Protein AF-A0A2H9M7R8-F1 (afdb_monomer)

InterPro domains:
  IPR001387 Cro/C1-type, helix-turn-helix domain [PF01381] (12-59)
  IPR001387 Cro/C1-type, helix-turn-helix domain [PS50943] (12-59)
  IPR001387 Cro/C1-type, helix-turn-helix domain [SM00530] (11-67)
  IPR001387 Cro/C1-type, helix-turn-helix domain [cd00093] (9-59)
  IPR010982 Lambda repressor-like, DNA-binding domain superfamily [G3DSA:1.10.260.40] (2-68)
  IPR010982 Lambda repressor-like, DNA-binding domain superfamily [SSF47413] (6-62)
  IPR012327 D12 class N6 adenine-specific DNA methyltransferase [PF02086] (84-218)
  IPR029063 S-adenosyl-L-methionine-dependent methyltransferase superfamily [G3DSA:3.40.50.150] (69-157)
  IPR029063 S-adenosyl-L-methionine-dependent methyltransferase superfamily [SSF53335] (79-216)

Organism: Huberarchaeum crystalense (NCBI:txid2014257)

Solvent-accessible surface area (backbone atoms only — not comparable to full-atom values): 12434 Å² total; per-residue (Å²): 131,61,51,48,67,38,68,67,16,44,51,51,49,52,51,25,62,68,40,74,44,52,57,61,56,49,14,62,48,28,73,45,59,43,68,58,45,51,31,26,46,51,31,75,44,81,75,69,53,72,66,57,56,49,28,64,73,31,29,64,59,51,52,46,59,73,30,46,37,99,90,42,80,42,41,70,56,82,81,43,85,52,60,37,74,88,48,45,23,64,44,32,46,66,54,57,70,69,51,70,83,92,64,60,67,47,79,36,76,71,32,83,36,33,34,48,56,47,45,40,35,71,65,63,42,30,46,67,49,72,35,54,91,50,62,66,61,48,44,25,54,53,39,54,71,76,39,44,71,60,41,42,57,52,46,71,72,55,69,53,40,72,69,51,46,51,52,48,39,50,54,52,52,75,42,34,47,96,86,80,42,68,69,76,81,62,55,65,66,58,44,23,31,47,47,49,54,42,18,56,37,16,48,80,38,25,80,81,46,53,77,28,76,73,36,50,38,60,69,57,42,62,76,64,102

Mean predicted aligned error: 9.74 Å

Sequence (225 aa):
MSKQDYLLSKNLKKLQEQKGLSQDRLAKLADIANNTIIKIDQGENQNPTLDTLKKIAKAKDFFLNKLKSPTKKYKRYLGSPLRYGGGKTLAVGHILEFLPPDIKKVVSPFFGGGSVEVAIAKELGIEVIGYDIFEMLVNYWQIQISQPEKLYKGLLKIKPTAKNYEKIKNTLRQHWNKFDGFDGKLKDLECATYYFFNHNLSYGPGFLGWMSSIYKDEKKYLSMI

Nearest PDB structures (foldseek):
  1b0n-assembly1_A  TM=9.364E-01  e=8.507E-02  Bacillus subtilis
  7t5u-assembly1_A  TM=8.687E-01  e=5.038E-02  Escherichia coli
  3eus-assembly1_B  TM=6.881E-01  e=2.694E-01  Ruegeria pomeroyi
  2bno-assembly1_A-2  TM=7.806E-01  e=1.600E+00  Streptomyces wedmorensis
  8jbc-assembly1_A  TM=2.655E-01  e=8.123E+00  Thermus thermophilus HB8

pLDDT: mean 89.31, std 9.2, range [57.72, 98.69]

Radius of gyration: 21.45 Å; Cα contacts (8 Å, |Δi|>4): 310; chains: 1; bounding box: 40×48×61 Å

Foldseek 3Di:
DQLQPQPQLVVLVVVCVLLVHDLVRLCVLLVHDSVVSVCRNNNVCNDDDPSSVVSSQPSLVVVLVVQQDPVDRGDFAPQFLADFFVPCRVCLSVVSVPPDPPAQEAEAQDCTSVNNVSCCCPRVSHHYHYHHPAVLVVLLVVCCVPPVPLLVVLLVVQQLDQVSLVVLLVVQPVQADPPPHGVCPDDSSNSSSSQRSNQRQADSRDRSHHGDPQRNDRVSSNVSD

Secondary structure (DSSP, 8-state):
--GGGSHHHHHHHHHHHHTT--HHHHHHHHTS-HHHHHHHHTTS-SS--HHHHHHHHTHHHHHHHHTB-SSSSBPPP---SS--TT-GGGTHHHHHHTPPTT--EEEES--TT-HHHHHIIIII--EEEE--S-HHHHHHHHHHHH-HHHHHHHHHTS---HHHHHHHHHHHHHHEETTTEE-S-S-HHHHHHHHHHHHHHBSSS-TT-PBPGGGGSHHHHHTT-

Structure (mmCIF, N/CA/C/O backbone):
data_AF-A0A2H9M7R8-F1
#
_entry.id   AF-A0A2H9M7R8-F1
#
loop_
_atom_site.group_PDB
_atom_site.id
_atom_site.type_symbol
_atom_site.label_atom_id
_atom_site.label_alt_id
_atom_site.label_comp_id
_atom_site.label_asym_id
_atom_site.label_entity_id
_atom_site.label_seq_id
_atom_site.pdbx_PDB_ins_code
_atom_site.Cartn_x
_atom_site.Cartn_y
_atom_site.Cartn_z
_atom_site.occupancy
_atom_site.B_iso_or_equiv
_atom_site.auth_seq_id
_atom_site.auth_comp_id
_atom_site.auth_asym_id
_atom_site.auth_atom_id
_atom_site.pdbx_PDB_model_num
ATOM 1 N N . MET A 1 1 ? -20.519 -26.942 32.915 1.00 57.72 1 MET A N 1
ATOM 2 C CA . MET A 1 1 ? -20.159 -25.982 31.847 1.00 57.72 1 MET A CA 1
ATOM 3 C C . MET A 1 1 ? -18.651 -25.941 31.726 1.00 57.72 1 MET A C 1
ATOM 5 O O . MET A 1 1 ? -17.985 -25.847 32.753 1.00 57.72 1 MET A O 1
ATOM 9 N N . SER A 1 2 ? -18.116 -26.046 30.511 1.00 72.19 2 SER A N 1
ATOM 10 C CA . SER A 1 2 ? -16.699 -25.778 30.247 1.00 72.19 2 SER A CA 1
ATOM 11 C C . SER A 1 2 ? -16.406 -24.305 30.537 1.00 72.19 2 SER A C 1
ATOM 13 O O . SER A 1 2 ? -17.264 -23.449 30.321 1.00 72.19 2 SER A O 1
ATOM 15 N N . LYS A 1 3 ? -15.189 -23.972 30.990 1.00 68.31 3 LYS A N 1
ATOM 16 C CA . LYS A 1 3 ? -14.772 -22.565 31.155 1.00 68.31 3 LYS A CA 1
ATOM 17 C C . LYS A 1 3 ? -14.886 -21.776 29.841 1.00 68.31 3 LYS A C 1
ATOM 19 O O . LYS A 1 3 ? -15.081 -20.572 29.862 1.00 68.31 3 LYS A O 1
ATOM 24 N N . GLN A 1 4 ? -14.864 -22.440 28.689 1.00 62.41 4 GLN A N 1
ATOM 25 C CA . GLN A 1 4 ? -15.054 -21.777 27.396 1.00 62.41 4 GLN A CA 1
ATOM 26 C C . GLN A 1 4 ? -16.525 -21.447 27.072 1.00 62.41 4 GLN A C 1
ATOM 28 O O . GLN A 1 4 ? -16.774 -20.686 26.139 1.00 62.41 4 GLN A O 1
ATOM 33 N N . ASP A 1 5 ? -17.486 -21.959 27.851 1.00 70.75 5 ASP A N 1
ATOM 34 C CA . ASP A 1 5 ? -18.926 -21.756 27.634 1.00 70.75 5 ASP A CA 1
ATOM 35 C C . ASP A 1 5 ? -19.461 -20.465 28.272 1.00 70.75 5 ASP A C 1
ATOM 37 O O . ASP A 1 5 ? -20.638 -20.133 28.107 1.00 70.75 5 ASP A O 1
ATOM 41 N N . TYR A 1 6 ? -18.625 -19.722 29.008 1.00 82.00 6 TYR A N 1
ATOM 42 C CA . TYR A 1 6 ? -19.031 -18.441 29.582 1.00 82.00 6 TYR A CA 1
ATOM 43 C C . TYR A 1 6 ? -19.432 -17.450 28.487 1.00 82.00 6 TYR A C 1
ATOM 45 O O . TYR A 1 6 ? -18.768 -17.315 27.459 1.00 82.00 6 TYR A O 1
ATOM 53 N N . LEU A 1 7 ? -20.522 -16.716 28.738 1.00 77.94 7 LEU A N 1
ATOM 54 C CA . LEU A 1 7 ? -21.148 -15.828 27.757 1.00 77.94 7 LEU A CA 1
ATOM 55 C C . LEU A 1 7 ? -20.168 -14.791 27.189 1.00 77.94 7 LEU A C 1
ATOM 57 O O . LEU A 1 7 ? -20.161 -14.558 25.984 1.00 77.94 7 LEU A O 1
ATOM 61 N N . LEU A 1 8 ? -19.316 -14.203 28.036 1.00 79.69 8 LEU A N 1
ATOM 62 C CA . LEU A 1 8 ? -18.306 -13.235 27.608 1.00 79.69 8 LEU A CA 1
ATOM 63 C C . LEU A 1 8 ? -17.269 -13.867 26.669 1.00 79.69 8 LEU A C 1
ATOM 65 O O . LEU A 1 8 ? -17.036 -13.338 25.586 1.00 79.69 8 LEU A O 1
ATOM 69 N N . SER A 1 9 ? -16.694 -15.008 27.054 1.00 85.12 9 SER A N 1
ATOM 70 C CA . SER A 1 9 ? -15.708 -15.757 26.263 1.00 85.12 9 SER A CA 1
ATOM 71 C C . SER A 1 9 ? -16.283 -16.196 24.918 1.00 85.12 9 SER A C 1
ATOM 73 O O . SER A 1 9 ? -15.662 -16.008 23.874 1.00 85.12 9 SER A O 1
ATOM 75 N N . LYS A 1 10 ? -17.517 -16.714 24.931 1.00 86.56 10 LYS A N 1
ATOM 76 C CA . LYS A 1 10 ? -18.257 -17.115 23.731 1.00 86.56 10 LYS A CA 1
ATOM 77 C C . LYS A 1 10 ? -18.520 -15.929 22.807 1.00 86.56 10 LYS A C 1
ATOM 79 O O . LYS A 1 10 ? -18.334 -16.040 21.597 1.00 86.56 10 LYS A O 1
ATOM 84 N N . ASN A 1 11 ? -18.939 -14.794 23.364 1.00 78.25 11 ASN A N 1
ATOM 85 C CA . ASN A 1 11 ? -19.216 -13.591 22.587 1.00 78.25 11 ASN A CA 1
ATOM 86 C C . ASN A 1 11 ? -17.938 -12.990 22.000 1.00 78.25 11 ASN A C 1
ATOM 88 O O . ASN A 1 11 ? -17.963 -12.618 20.831 1.00 78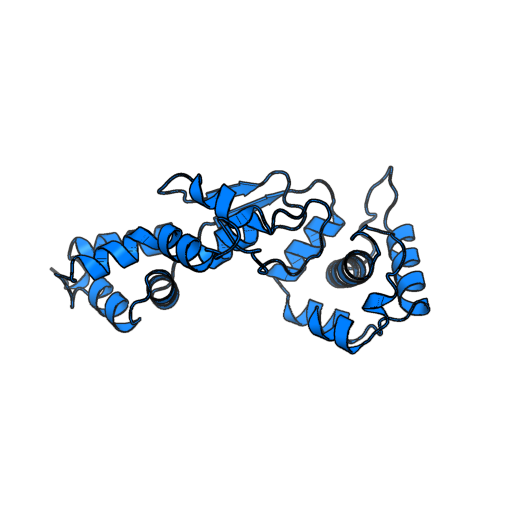.25 11 ASN A O 1
ATOM 92 N N . LEU A 1 12 ? -16.837 -12.932 22.760 1.00 84.06 12 LEU A N 1
ATOM 93 C CA . LEU A 1 12 ? -15.566 -12.381 22.287 1.00 84.06 12 LEU A CA 1
ATOM 94 C C . LEU A 1 12 ? -14.972 -13.223 21.151 1.00 84.06 12 LEU A C 1
ATOM 96 O O . LEU A 1 12 ? -14.692 -12.665 20.090 1.00 84.06 12 LEU A O 1
ATOM 100 N N . LYS A 1 13 ? -14.925 -14.555 21.311 1.00 84.25 13 LYS A N 1
ATOM 101 C CA . LYS A 1 13 ? -14.502 -15.490 20.253 1.00 84.25 13 LYS A CA 1
ATOM 102 C C . LYS A 1 13 ? -15.359 -15.375 19.000 1.00 84.25 13 LYS A C 1
ATOM 104 O O . LYS A 1 13 ? -14.829 -15.239 17.903 1.00 84.25 13 LYS A O 1
ATOM 109 N N . LYS A 1 14 ? -16.687 -15.334 19.158 1.00 79.94 14 LYS A N 1
ATOM 110 C CA . LYS A 1 14 ? -17.612 -15.124 18.035 1.00 79.94 14 LYS A CA 1
ATOM 111 C C . LYS A 1 14 ? -17.333 -13.798 17.319 1.00 79.94 14 LYS A C 1
ATOM 113 O O . LYS A 1 14 ? -17.416 -13.731 16.097 1.00 79.94 14 LYS A O 1
ATOM 118 N N . LEU A 1 15 ? -16.997 -12.743 18.062 1.00 73.06 15 LEU A N 1
ATOM 119 C CA . LEU A 1 15 ? -16.637 -11.433 17.514 1.00 73.06 15 LEU A CA 1
ATOM 120 C C . LEU A 1 15 ? -15.294 -11.478 16.769 1.00 73.06 15 LEU A C 1
ATOM 122 O O . LEU A 1 15 ? -15.184 -10.905 15.687 1.00 73.06 15 LEU A O 1
ATOM 126 N N . GLN A 1 16 ? -14.298 -12.178 17.317 1.00 77.75 16 GLN A N 1
ATOM 127 C CA . GLN A 1 16 ? -12.999 -12.420 16.685 1.00 77.75 16 GLN A CA 1
ATOM 128 C C . GLN A 1 16 ? -13.141 -13.210 15.382 1.00 77.75 16 GLN A C 1
ATOM 130 O O . GLN A 1 16 ? -12.584 -12.795 14.371 1.00 77.75 16 GLN A O 1
ATOM 135 N N . GLU A 1 17 ? -13.939 -14.279 15.372 1.00 77.75 17 GLU A N 1
ATOM 136 C CA . GLU A 1 17 ? -14.234 -15.084 14.179 1.00 77.75 17 GLU A CA 1
ATOM 137 C C . GLU A 1 17 ? -14.963 -14.261 13.112 1.00 77.75 17 GLU A C 1
ATOM 139 O O . GLU A 1 17 ? -14.543 -14.228 11.958 1.00 77.75 17 GLU A O 1
ATOM 144 N N . GLN A 1 18 ? -16.008 -13.519 13.499 1.00 65.62 18 GLN A N 1
ATOM 145 C CA . GLN A 1 18 ? -16.752 -12.650 12.581 1.00 65.62 18 GLN A CA 1
ATOM 146 C C . GLN A 1 18 ? -15.896 -11.539 11.966 1.00 65.62 18 GLN A C 1
ATOM 148 O O . GLN A 1 18 ? -16.209 -11.078 10.869 1.00 65.62 18 GLN A O 1
ATOM 153 N N . LYS A 1 19 ? -14.862 -11.083 12.681 1.00 64.06 19 LYS A N 1
ATOM 154 C CA . LYS A 1 19 ? -13.952 -10.016 12.244 1.00 64.06 19 LYS A CA 1
ATOM 155 C C . LYS A 1 19 ? -12.597 -10.534 11.741 1.00 64.06 19 LYS A C 1
ATOM 157 O O . LYS A 1 19 ? -11.728 -9.725 11.442 1.00 64.06 19 LYS A O 1
ATOM 162 N N . GLY A 1 20 ? -12.373 -11.849 11.674 1.00 71.69 20 GLY A N 1
ATOM 163 C CA . GLY A 1 20 ? -11.078 -12.426 11.283 1.00 71.69 20 GLY A CA 1
ATOM 164 C C . GLY A 1 20 ? -9.892 -11.946 12.140 1.00 71.69 20 GLY A C 1
ATOM 165 O O . GLY A 1 20 ? -8.783 -11.761 11.632 1.00 71.69 20 GLY A O 1
ATOM 166 N N . LEU A 1 21 ? -10.118 -11.677 13.429 1.00 74.88 21 LEU A N 1
ATOM 167 C CA . LEU A 1 21 ? -9.107 -11.161 14.353 1.00 74.88 21 LEU A CA 1
ATOM 168 C C . LEU A 1 21 ? -8.490 -12.295 15.175 1.00 74.88 21 LEU A C 1
ATOM 170 O O . LEU A 1 21 ? -9.180 -12.971 15.931 1.00 74.88 21 LEU A O 1
ATOM 174 N N . SER A 1 22 ? -7.165 -12.449 15.103 1.00 83.81 22 SER A N 1
ATOM 175 C CA . SER A 1 22 ? -6.437 -13.274 16.071 1.00 83.81 22 SER A CA 1
ATOM 176 C C . SER A 1 22 ? -6.399 -12.600 17.448 1.00 83.81 22 SER A C 1
ATOM 178 O O . SER A 1 22 ? -6.572 -11.384 17.568 1.00 83.81 22 SER A O 1
ATOM 180 N N . GLN A 1 23 ? -6.128 -13.380 18.495 1.00 86.00 23 GLN A N 1
ATOM 181 C CA . GLN A 1 23 ? -5.958 -12.879 19.866 1.00 86.00 23 GLN A CA 1
ATOM 182 C C . GLN A 1 23 ? -4.881 -11.788 19.950 1.00 86.00 23 GLN A C 1
ATOM 184 O O . GLN A 1 23 ? -5.141 -10.704 20.469 1.00 86.00 23 GLN A O 1
ATOM 189 N N . ASP A 1 24 ? -3.719 -12.032 19.333 1.00 82.62 24 ASP A N 1
ATOM 190 C CA . ASP A 1 24 ? -2.607 -11.073 19.275 1.00 82.62 24 ASP A CA 1
ATOM 191 C C . ASP A 1 24 ? -3.008 -9.770 18.572 1.00 82.62 24 ASP A C 1
ATOM 193 O O . ASP A 1 24 ? -2.691 -8.671 19.032 1.00 82.62 24 ASP A O 1
ATOM 197 N N . ARG A 1 25 ? -3.763 -9.880 17.474 1.00 74.38 25 ARG A N 1
ATOM 198 C CA . ARG A 1 25 ? -4.233 -8.714 16.728 1.00 74.38 25 ARG A CA 1
ATOM 199 C C . ARG A 1 25 ? -5.239 -7.906 17.540 1.00 74.38 25 ARG A C 1
ATOM 201 O O . ARG A 1 25 ? -5.100 -6.689 17.617 1.00 74.38 25 ARG A O 1
ATOM 208 N N . LEU A 1 26 ? -6.212 -8.562 18.173 1.00 79.50 26 LEU A N 1
ATOM 209 C CA . LEU A 1 26 ? -7.190 -7.896 19.032 1.00 79.50 26 LEU A CA 1
ATOM 210 C C . LEU A 1 26 ? -6.512 -7.190 20.212 1.00 79.50 26 LEU A C 1
ATOM 212 O O . LEU A 1 26 ? -6.838 -6.043 20.507 1.00 79.50 26 LEU A O 1
ATOM 216 N N . ALA A 1 27 ? -5.538 -7.844 20.839 1.00 84.19 27 ALA A N 1
ATOM 217 C CA . ALA A 1 27 ? -4.774 -7.289 21.947 1.00 84.19 27 ALA A CA 1
ATOM 218 C C . ALA A 1 27 ? -4.008 -6.019 21.544 1.00 84.19 27 ALA A C 1
ATOM 220 O O . ALA A 1 27 ? -4.096 -5.000 22.227 1.00 84.19 27 ALA A O 1
ATOM 221 N N . LYS A 1 28 ? -3.340 -6.042 20.382 1.00 73.75 28 LYS A N 1
ATOM 222 C CA . LYS A 1 28 ? -2.658 -4.866 19.816 1.00 73.75 28 LYS A CA 1
ATOM 223 C C . LYS A 1 28 ? -3.618 -3.725 19.489 1.00 73.75 28 LYS A C 1
ATOM 225 O O . LYS A 1 28 ? -3.285 -2.571 19.733 1.00 73.75 28 LYS A O 1
ATOM 230 N N . LEU A 1 29 ? -4.795 -4.031 18.940 1.00 68.00 29 LEU A N 1
ATOM 231 C CA . LEU A 1 29 ? -5.807 -3.024 18.601 1.00 68.00 29 LEU A CA 1
ATOM 232 C C . LEU A 1 29 ? -6.434 -2.373 19.835 1.00 68.00 29 LEU A C 1
ATOM 234 O O . LEU A 1 29 ? -6.760 -1.189 19.812 1.00 68.00 29 LEU A O 1
ATOM 238 N N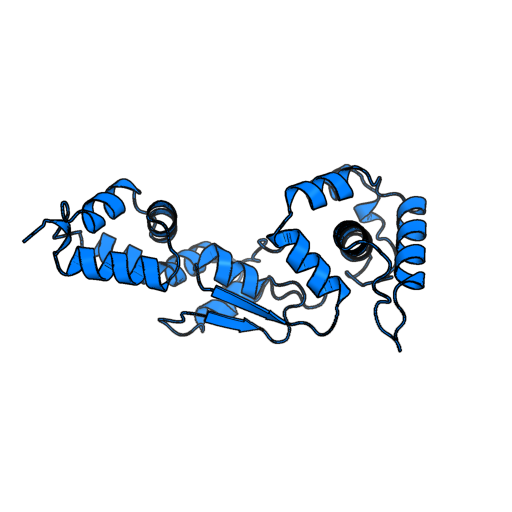 . ALA A 1 30 ? -6.606 -3.159 20.893 1.00 75.50 30 ALA A N 1
ATOM 239 C CA . ALA A 1 30 ? -7.173 -2.720 22.156 1.00 75.50 30 ALA A CA 1
ATOM 240 C C . ALA A 1 30 ? -6.123 -2.126 23.114 1.00 75.50 30 ALA A C 1
ATOM 242 O O . ALA A 1 30 ? -6.494 -1.650 24.180 1.00 75.50 30 ALA A O 1
ATOM 243 N N . ASP A 1 31 ? -4.835 -2.137 22.760 1.00 74.88 31 ASP A N 1
ATOM 244 C CA . ASP A 1 31 ? -3.738 -1.702 23.637 1.00 74.88 31 ASP A CA 1
ATOM 245 C C . ASP A 1 31 ? -3.768 -2.404 25.010 1.00 74.88 31 ASP A C 1
ATOM 247 O O . ASP A 1 31 ? -3.767 -1.794 26.083 1.00 74.88 31 ASP A O 1
ATOM 251 N N . ILE A 1 32 ? -3.870 -3.734 24.968 1.00 84.06 32 ILE A N 1
ATOM 252 C CA . ILE A 1 32 ? -3.851 -4.612 26.141 1.00 84.06 32 ILE A CA 1
ATOM 253 C C . ILE A 1 32 ? -2.907 -5.786 25.900 1.00 84.06 32 ILE A C 1
ATOM 255 O O . ILE A 1 32 ? -2.641 -6.178 24.766 1.00 84.06 32 ILE A O 1
ATOM 259 N N . ALA A 1 33 ? -2.397 -6.377 26.979 1.00 90.00 33 ALA A N 1
ATOM 260 C CA . ALA A 1 33 ? -1.540 -7.548 26.874 1.00 90.00 33 ALA A CA 1
ATOM 261 C C . ALA A 1 33 ? -2.285 -8.716 26.203 1.00 90.00 33 ALA A C 1
ATOM 263 O O . ALA A 1 33 ? -3.428 -9.011 26.552 1.00 90.00 33 ALA A O 1
ATOM 264 N N . ASN A 1 34 ? -1.615 -9.432 25.295 1.00 89.75 34 ASN A N 1
ATOM 265 C CA . ASN A 1 34 ? -2.192 -10.595 24.608 1.00 89.75 34 ASN A CA 1
ATOM 266 C C . ASN A 1 34 ? -2.720 -11.653 25.594 1.00 89.75 34 ASN A C 1
ATOM 268 O O . ASN A 1 34 ? -3.825 -12.167 25.440 1.00 89.75 34 ASN A O 1
ATOM 272 N N . ASN A 1 35 ? -1.992 -11.874 26.693 1.00 92.88 35 ASN A N 1
ATOM 273 C CA . ASN A 1 35 ? -2.420 -12.765 27.774 1.00 92.88 35 ASN A CA 1
ATOM 274 C C . ASN A 1 35 ? -3.779 -12.384 28.381 1.00 92.88 35 ASN A C 1
ATOM 276 O O . ASN A 1 35 ? -4.497 -13.260 28.855 1.00 92.88 35 ASN A O 1
ATOM 280 N N . THR A 1 36 ? -4.160 -11.105 28.363 1.00 89.38 36 THR A N 1
ATOM 281 C CA . THR A 1 36 ? -5.473 -10.661 28.841 1.00 89.38 36 THR A CA 1
ATOM 282 C C . THR A 1 36 ? -6.587 -11.172 27.932 1.00 89.38 36 THR A C 1
ATOM 284 O O . THR A 1 36 ? -7.578 -11.684 28.441 1.00 89.38 36 THR A O 1
ATOM 287 N N . ILE A 1 37 ? -6.411 -11.102 26.607 1.00 90.25 37 ILE A N 1
ATOM 288 C CA . ILE A 1 37 ? -7.375 -11.650 25.639 1.00 90.25 37 ILE A CA 1
ATOM 289 C C . ILE A 1 37 ? -7.452 -13.173 25.753 1.00 90.25 37 ILE A C 1
ATOM 291 O O . ILE A 1 37 ? -8.549 -13.713 25.860 1.00 90.25 37 ILE A O 1
ATOM 295 N N . ILE A 1 38 ? -6.304 -13.856 25.827 1.00 92.62 38 ILE A N 1
ATOM 296 C CA . ILE A 1 38 ? -6.238 -15.320 25.974 1.00 92.62 38 ILE A CA 1
ATOM 297 C C . ILE A 1 38 ? -7.038 -15.784 27.198 1.00 92.62 38 ILE A C 1
ATOM 299 O O . ILE A 1 38 ? -7.865 -16.690 27.092 1.00 92.62 38 ILE A O 1
ATOM 303 N N . LYS A 1 39 ? -6.845 -15.126 28.348 1.00 92.00 39 LYS A N 1
ATOM 304 C CA . LYS A 1 39 ? -7.565 -15.452 29.586 1.00 92.00 39 LYS A CA 1
ATOM 305 C C . LYS A 1 39 ? -9.069 -15.205 29.479 1.00 92.00 39 LYS A C 1
ATOM 307 O O . LYS A 1 39 ? -9.843 -15.962 30.061 1.00 92.00 39 LYS A O 1
ATOM 312 N N . ILE A 1 40 ? -9.501 -14.171 28.754 1.00 90.88 40 ILE A N 1
ATOM 313 C CA . ILE A 1 40 ? -10.931 -13.925 28.510 1.00 90.88 40 ILE A CA 1
ATOM 314 C C . ILE A 1 40 ? -11.502 -15.023 27.607 1.00 90.88 40 ILE A C 1
ATOM 316 O O . ILE A 1 40 ? -12.532 -15.601 27.937 1.00 90.88 40 ILE A O 1
ATOM 320 N N . ASP A 1 41 ? -10.808 -15.385 26.529 1.00 87.00 41 ASP A N 1
ATOM 321 C CA . ASP A 1 41 ? -11.233 -16.415 25.571 1.00 87.00 41 ASP A CA 1
ATOM 322 C C . ASP A 1 41 ? -11.309 -17.821 26.180 1.00 87.00 41 ASP A C 1
ATOM 324 O O . ASP A 1 41 ? -12.162 -18.634 25.811 1.00 87.00 41 ASP A O 1
ATOM 328 N N . GLN A 1 42 ? -10.413 -18.127 27.116 1.00 90.56 42 GLN A N 1
ATOM 329 C CA . GLN A 1 42 ? -10.411 -19.382 27.870 1.00 90.56 42 GLN A CA 1
ATOM 330 C C . GLN A 1 42 ? -11.423 -19.384 29.029 1.00 90.56 42 GLN A C 1
ATOM 332 O O . GLN A 1 42 ? -11.647 -20.431 29.636 1.00 90.56 42 GLN A O 1
ATOM 337 N N . GLY A 1 43 ? -12.035 -18.232 29.328 1.00 86.62 43 GLY A N 1
ATOM 338 C CA . GLY A 1 43 ? -12.963 -18.044 30.447 1.00 86.62 43 GLY A CA 1
ATOM 339 C C . GLY A 1 43 ? -12.304 -18.079 31.823 1.00 86.62 43 GLY A C 1
ATOM 340 O O . GLY A 1 43 ? -12.975 -18.291 32.834 1.00 86.62 43 GLY A O 1
ATOM 341 N N . GLU A 1 44 ? -10.990 -17.862 31.870 1.00 89.00 44 GLU A N 1
ATOM 342 C CA . GLU A 1 44 ? -10.235 -17.667 33.108 1.00 89.00 44 GLU A CA 1
ATOM 343 C C . GLU A 1 44 ? -10.457 -16.266 33.685 1.00 89.00 44 GLU A C 1
ATOM 345 O O . GLU A 1 44 ? -10.504 -16.100 34.900 1.00 89.00 44 GLU A O 1
ATOM 350 N N . ASN A 1 45 ? -10.641 -15.261 32.822 1.00 87.44 45 ASN A N 1
ATOM 351 C CA . ASN A 1 45 ? -10.999 -13.901 33.215 1.00 87.44 45 ASN A CA 1
ATOM 352 C C . ASN A 1 45 ? -12.452 -13.591 32.835 1.00 87.44 45 ASN A C 1
ATOM 354 O O . ASN A 1 45 ? -12.735 -13.070 31.757 1.00 87.44 45 ASN A O 1
ATOM 358 N N . GLN A 1 46 ? -13.372 -13.925 33.737 1.00 82.75 46 GLN A N 1
ATOM 359 C CA . GLN A 1 46 ? -14.813 -13.754 33.524 1.00 82.75 46 GLN A CA 1
ATOM 360 C C . GLN A 1 46 ? -15.294 -12.324 33.774 1.00 82.75 46 GLN A C 1
ATOM 362 O O . GLN A 1 46 ? -16.357 -11.948 33.287 1.00 82.75 46 GLN A O 1
ATOM 367 N N . ASN A 1 47 ? -14.518 -11.528 34.515 1.00 82.81 47 ASN A N 1
ATOM 368 C CA . ASN A 1 47 ? -14.889 -10.167 34.881 1.00 82.81 47 ASN A CA 1
ATOM 369 C C . ASN A 1 47 ? -13.734 -9.184 34.621 1.00 82.81 47 ASN A C 1
ATOM 371 O O . ASN A 1 47 ? -13.115 -8.681 35.564 1.00 82.81 47 ASN A O 1
ATOM 375 N N . PRO A 1 48 ? -13.392 -8.924 33.344 1.00 85.12 48 PRO A N 1
ATOM 376 C CA . PRO A 1 48 ? -12.384 -7.933 33.002 1.00 85.12 48 PRO A CA 1
ATOM 377 C C . PRO A 1 48 ? -12.814 -6.552 33.481 1.00 85.12 48 PRO A C 1
ATOM 379 O O . PRO A 1 48 ? -14.003 -6.250 33.581 1.00 85.12 48 PRO A O 1
ATOM 382 N N . THR A 1 49 ? -11.845 -5.670 33.712 1.00 85.56 49 THR A N 1
ATOM 383 C CA . THR A 1 49 ? -12.171 -4.291 34.074 1.00 85.56 49 THR A CA 1
ATOM 384 C C . THR A 1 49 ? -12.990 -3.623 32.970 1.00 85.56 49 THR A C 1
ATOM 386 O O . THR A 1 49 ? -12.804 -3.885 31.777 1.00 85.56 49 THR A O 1
ATOM 389 N N . LEU A 1 50 ? -13.862 -2.692 33.362 1.00 74.56 50 LEU A N 1
ATOM 390 C CA . LEU A 1 50 ? -14.644 -1.890 32.419 1.00 74.56 50 LEU A CA 1
ATOM 391 C C . LEU A 1 50 ? -13.747 -1.167 31.395 1.00 74.56 50 LEU A C 1
ATOM 393 O O . LEU A 1 50 ? -14.137 -0.998 30.242 1.00 74.56 50 LEU A O 1
ATOM 397 N N . ASP A 1 51 ? -12.539 -0.768 31.801 1.00 72.06 51 ASP A N 1
ATOM 398 C CA . ASP A 1 51 ? -11.523 -0.191 30.914 1.00 72.06 51 ASP A CA 1
ATOM 399 C C . ASP A 1 51 ? -11.066 -1.180 29.827 1.00 72.06 51 ASP A C 1
ATOM 401 O O . ASP A 1 51 ? -11.043 -0.835 28.647 1.00 72.06 51 ASP A O 1
ATOM 405 N N . THR A 1 52 ? -10.804 -2.438 30.196 1.00 77.38 52 THR A N 1
ATOM 406 C CA . THR A 1 52 ? -10.409 -3.503 29.256 1.00 77.38 52 THR A CA 1
ATOM 407 C C . THR A 1 52 ? -11.512 -3.779 28.233 1.00 77.38 52 THR A C 1
ATOM 409 O O . THR A 1 52 ? -11.245 -3.863 27.035 1.00 77.38 52 THR A O 1
ATOM 412 N N . LEU A 1 53 ? -12.771 -3.854 28.677 1.00 75.88 53 LEU A N 1
ATOM 413 C CA . LEU A 1 53 ? -13.915 -4.062 27.781 1.00 75.88 53 LEU A CA 1
ATOM 414 C C . LEU A 1 53 ? -14.112 -2.879 26.821 1.00 75.88 53 LEU A C 1
ATOM 416 O O . LEU A 1 53 ? -14.356 -3.078 25.631 1.00 75.88 53 LEU A O 1
ATOM 420 N N . LYS A 1 54 ? -13.945 -1.643 27.308 1.00 68.19 54 LYS A N 1
ATOM 421 C CA . LYS A 1 54 ? -14.000 -0.433 26.471 1.00 68.19 54 LYS A CA 1
ATOM 422 C C . LYS A 1 54 ? -12.892 -0.420 25.426 1.00 68.19 54 LYS A C 1
ATOM 424 O O . LYS A 1 54 ? -13.160 -0.077 24.283 1.00 68.19 54 LYS A O 1
ATOM 429 N N . LYS A 1 55 ? -11.673 -0.799 25.799 1.00 69.75 55 LYS A N 1
ATOM 430 C CA . LYS A 1 55 ? -10.519 -0.890 24.898 1.00 69.75 55 LYS A CA 1
ATOM 431 C C . LYS A 1 55 ? -10.749 -1.875 23.752 1.00 69.75 55 LYS A C 1
ATOM 433 O O . LYS A 1 55 ? -10.576 -1.514 22.591 1.00 69.75 55 LYS A O 1
ATOM 438 N N . ILE A 1 56 ? -11.255 -3.067 24.069 1.00 70.88 56 ILE A N 1
ATOM 439 C CA . ILE A 1 56 ? -11.657 -4.088 23.086 1.00 70.88 56 ILE A CA 1
ATOM 440 C C . ILE A 1 56 ? -12.749 -3.557 22.144 1.00 70.88 56 ILE A C 1
ATOM 442 O O . ILE A 1 56 ? -12.705 -3.793 20.938 1.00 70.88 56 ILE A O 1
ATOM 446 N N . ALA A 1 57 ? -13.700 -2.784 22.670 1.00 66.81 57 ALA A N 1
ATOM 447 C CA . ALA A 1 57 ? -14.786 -2.201 21.887 1.00 66.81 57 ALA A CA 1
ATOM 448 C C . ALA A 1 57 ? -14.375 -0.996 21.004 1.00 66.81 57 ALA A C 1
ATOM 450 O O . ALA A 1 57 ? -15.146 -0.607 20.129 1.00 66.81 57 ALA A O 1
ATOM 451 N N . LYS A 1 58 ? -13.187 -0.394 21.197 1.00 72.12 58 LYS A N 1
ATOM 452 C CA . LYS A 1 58 ? -12.830 0.950 20.682 1.00 72.12 58 LYS A CA 1
ATOM 453 C C . LYS A 1 58 ? -11.628 1.012 19.724 1.00 72.12 58 LYS A C 1
ATOM 455 O O . LYS A 1 58 ? -10.989 2.058 19.616 1.00 72.12 58 LYS A O 1
ATOM 460 N N . ALA A 1 59 ? -11.326 -0.050 18.974 1.00 69.00 59 ALA A N 1
ATOM 461 C CA . ALA A 1 59 ? -10.195 -0.065 18.025 1.00 69.00 59 ALA A CA 1
ATOM 462 C C . ALA A 1 59 ? -10.178 1.142 17.054 1.00 69.00 59 ALA A C 1
ATOM 464 O O . ALA A 1 59 ? -9.133 1.754 16.822 1.00 69.00 59 ALA A O 1
ATOM 465 N N . LYS A 1 60 ? -11.354 1.547 16.548 1.00 79.06 60 LYS A N 1
ATOM 466 C CA . LYS A 1 60 ? -11.523 2.758 15.726 1.00 79.06 60 LYS A CA 1
ATOM 467 C C . LYS A 1 60 ? -11.096 4.028 16.471 1.00 79.06 60 LYS A C 1
ATOM 469 O O . LYS A 1 60 ? -10.304 4.801 15.935 1.00 79.06 60 LYS A O 1
ATOM 474 N N . ASP A 1 61 ? -11.577 4.241 17.695 1.00 80.69 61 ASP A N 1
ATOM 475 C CA . ASP A 1 61 ? -11.248 5.437 18.483 1.00 80.69 61 ASP A CA 1
ATOM 476 C C . ASP A 1 61 ? -9.756 5.491 18.823 1.00 80.69 61 ASP A C 1
ATOM 478 O O . ASP A 1 61 ? -9.139 6.556 18.754 1.00 80.69 61 ASP A O 1
ATOM 482 N N . PHE A 1 62 ? -9.155 4.346 19.160 1.00 79.62 62 PHE A N 1
ATOM 483 C CA . PHE A 1 62 ? -7.721 4.247 19.423 1.00 79.62 62 PHE A CA 1
ATOM 484 C C . PHE A 1 62 ? -6.902 4.662 18.195 1.00 79.62 62 PHE A C 1
ATOM 486 O O . PHE A 1 62 ? -6.021 5.523 18.287 1.00 79.62 62 PHE A O 1
ATOM 493 N N . PHE A 1 63 ? -7.241 4.121 17.022 1.00 83.44 63 PHE A N 1
ATOM 494 C CA . PHE A 1 63 ? -6.569 4.481 15.778 1.00 83.44 63 PHE A CA 1
ATOM 495 C C . PHE A 1 63 ? -6.744 5.967 15.425 1.00 83.44 63 PHE A C 1
ATOM 497 O O . PHE A 1 63 ? -5.764 6.648 15.106 1.00 83.44 63 PHE A O 1
ATOM 504 N N . LEU A 1 64 ? -7.961 6.509 15.548 1.00 87.12 64 LEU A N 1
ATOM 505 C CA . LEU A 1 64 ? -8.229 7.932 15.315 1.00 87.12 64 LEU A CA 1
ATOM 506 C C . LEU A 1 64 ? -7.446 8.830 16.282 1.00 87.12 64 LEU A C 1
ATOM 508 O O . LEU A 1 64 ? -6.909 9.856 15.862 1.00 87.12 64 LEU A O 1
ATOM 512 N N . ASN A 1 65 ? -7.312 8.433 17.550 1.00 86.69 65 ASN A N 1
ATOM 513 C CA . ASN A 1 65 ? -6.480 9.142 18.521 1.00 86.69 65 ASN A CA 1
ATOM 514 C C . ASN A 1 65 ? -4.997 9.126 18.124 1.00 86.69 65 ASN A C 1
ATOM 516 O O . ASN A 1 65 ? -4.351 10.172 18.161 1.00 86.69 65 ASN A O 1
ATOM 520 N N . LYS A 1 66 ? -4.468 7.988 17.656 1.00 87.06 66 LYS A N 1
ATOM 521 C CA . LYS A 1 66 ? -3.090 7.883 17.138 1.00 87.06 66 LYS A CA 1
ATOM 522 C C . LYS A 1 66 ? -2.861 8.757 15.901 1.00 87.06 66 LYS A C 1
ATOM 524 O O . LYS A 1 66 ? -1.737 9.218 15.672 1.00 87.06 66 LYS A O 1
ATOM 529 N N . LEU A 1 67 ? -3.903 8.985 15.100 1.00 92.38 67 LEU A N 1
ATOM 530 C CA . LEU A 1 67 ? -3.871 9.864 13.934 1.00 92.38 67 LEU A CA 1
ATOM 531 C C . LEU A 1 67 ? -4.018 11.352 14.263 1.00 92.38 67 LEU A C 1
ATOM 533 O O . LEU A 1 67 ? -3.843 12.150 13.349 1.00 92.38 67 LEU A O 1
ATOM 537 N N . LYS A 1 68 ? -4.295 11.769 15.502 1.00 92.19 68 LYS A N 1
ATOM 538 C CA . LYS A 1 68 ? -4.391 13.201 15.831 1.00 92.19 68 LYS A CA 1
ATOM 539 C C . LYS A 1 68 ? -3.100 13.953 15.490 1.00 92.19 68 LYS A C 1
ATOM 541 O O . LYS A 1 68 ? -1.994 13.406 15.544 1.00 92.19 68 LYS A O 1
ATOM 546 N N . SER A 1 69 ? -3.254 15.219 15.115 1.00 91.44 69 SER A N 1
ATOM 547 C CA . SER A 1 69 ? -2.152 16.147 14.861 1.00 91.44 69 SER A CA 1
ATOM 548 C C . SER A 1 69 ? -2.328 17.410 15.718 1.00 91.44 69 SER A C 1
ATOM 550 O O . SER A 1 69 ? -3.461 17.794 15.991 1.00 91.44 69 SER A O 1
ATOM 552 N N . PRO A 1 70 ? -1.241 18.072 16.157 1.00 85.94 70 PRO A N 1
ATOM 553 C CA . PRO A 1 70 ? -1.351 19.349 16.866 1.00 85.94 70 PRO A CA 1
ATOM 554 C C . PRO A 1 70 ? -1.834 20.502 15.975 1.00 85.94 70 PRO A C 1
ATOM 556 O O . PRO A 1 70 ? -2.451 21.440 16.461 1.00 85.94 70 PRO A O 1
ATOM 559 N N . THR A 1 71 ? -1.541 20.448 14.671 1.00 90.12 71 THR A N 1
ATOM 560 C CA . THR A 1 71 ? -1.798 21.549 13.723 1.00 90.12 71 THR A CA 1
ATOM 561 C C . THR A 1 71 ? -2.991 21.300 12.801 1.00 90.12 71 THR A C 1
ATOM 563 O O . THR A 1 71 ? -3.501 22.227 12.180 1.00 90.12 71 THR A O 1
ATOM 566 N N . LYS A 1 72 ? -3.440 20.048 12.682 1.00 90.44 72 LYS A N 1
ATOM 567 C CA . LYS A 1 72 ? -4.605 19.617 11.891 1.00 90.44 72 LYS A CA 1
ATOM 568 C C . LYS A 1 72 ? -5.423 18.626 12.714 1.00 90.44 72 LYS A C 1
ATOM 570 O O . LYS A 1 72 ? -4.888 18.032 13.637 1.00 90.44 72 LYS A O 1
ATOM 575 N N . LYS A 1 73 ? -6.680 18.344 12.348 1.00 93.69 73 LYS A N 1
ATOM 576 C CA . LYS A 1 73 ? -7.473 17.319 13.062 1.00 93.69 73 LYS A CA 1
ATOM 577 C C . LYS A 1 73 ? -6.792 15.940 13.033 1.00 93.69 73 LYS A C 1
ATOM 579 O O . LYS A 1 73 ? -6.652 15.304 14.074 1.00 93.69 73 LYS A O 1
ATOM 584 N N . TYR A 1 74 ? -6.303 15.522 11.861 1.00 95.62 74 TYR A N 1
ATOM 585 C CA . TYR A 1 74 ? -5.558 14.274 11.682 1.00 95.62 74 TYR A CA 1
ATOM 586 C C . TYR A 1 74 ? -4.267 14.483 10.872 1.00 95.62 74 TYR A C 1
ATOM 588 O O . TYR A 1 74 ? -4.210 15.309 9.957 1.00 95.62 74 TYR A O 1
ATOM 596 N N . LYS A 1 75 ? -3.215 13.723 11.197 1.00 95.19 75 LYS A N 1
ATOM 597 C CA . LYS A 1 75 ? -1.975 13.619 10.415 1.00 95.19 75 LYS A CA 1
ATOM 598 C C . LYS A 1 75 ? -2.155 12.671 9.230 1.00 95.19 75 LYS A C 1
ATOM 600 O O . LYS A 1 75 ? -3.054 11.833 9.209 1.00 95.19 75 LYS A O 1
ATOM 605 N N . ARG A 1 76 ? -1.257 12.784 8.247 1.00 94.69 76 ARG A N 1
ATOM 606 C CA . ARG A 1 76 ? -1.224 11.896 7.078 1.00 94.69 76 ARG A CA 1
ATOM 607 C C . ARG A 1 76 ? -1.011 10.446 7.517 1.00 94.69 76 ARG A C 1
ATOM 609 O O . ARG A 1 76 ? -0.063 10.159 8.244 1.00 94.69 76 ARG A O 1
ATOM 616 N N . TYR A 1 77 ? -1.840 9.538 7.015 1.00 94.88 77 TYR A N 1
ATOM 617 C CA . TYR A 1 77 ? -1.606 8.103 7.136 1.00 94.88 77 TYR A CA 1
ATOM 618 C C . TYR A 1 77 ? -0.669 7.625 6.018 1.00 94.88 77 TYR A C 1
ATOM 620 O O . TYR A 1 77 ? -0.923 7.884 4.842 1.00 94.88 77 TYR A O 1
ATOM 628 N N . LEU A 1 78 ? 0.415 6.941 6.385 1.00 92.31 78 LEU A N 1
ATOM 629 C CA . LEU A 1 78 ? 1.478 6.489 5.473 1.00 92.31 78 LEU A CA 1
ATOM 630 C C . LEU A 1 78 ? 1.477 4.962 5.287 1.00 92.31 78 LEU A C 1
ATOM 632 O O . LEU A 1 78 ? 2.530 4.349 5.170 1.00 92.31 78 LEU A O 1
ATOM 636 N N . GLY A 1 79 ? 0.298 4.333 5.321 1.00 90.62 79 GLY A N 1
ATOM 637 C CA . GLY A 1 79 ? 0.189 2.873 5.231 1.00 90.62 79 GLY A CA 1
ATOM 638 C C . GLY A 1 79 ? 0.171 2.298 3.814 1.00 90.62 79 GLY A C 1
ATOM 639 O O . GLY A 1 79 ? 0.434 1.110 3.668 1.00 90.62 79 GLY A O 1
ATOM 640 N N . SER A 1 80 ? -0.137 3.100 2.788 1.00 93.25 80 SER A N 1
ATOM 641 C CA . SER A 1 80 ? -0.131 2.623 1.398 1.00 93.25 80 SER A CA 1
ATOM 642 C C . SER A 1 80 ? 1.273 2.729 0.782 1.00 93.25 80 SER A C 1
ATOM 644 O O . SER A 1 80 ? 1.866 3.809 0.861 1.00 93.25 80 SER A O 1
ATOM 646 N N . PRO A 1 81 ? 1.790 1.658 0.146 1.00 92.50 81 PRO A N 1
ATOM 647 C CA . PRO A 1 81 ? 3.078 1.670 -0.557 1.00 92.50 81 PRO A CA 1
ATOM 648 C C . PRO A 1 81 ? 3.038 2.420 -1.902 1.00 92.50 81 PRO A C 1
ATOM 650 O O . PRO A 1 81 ? 4.080 2.769 -2.460 1.00 92.50 81 PRO A O 1
ATOM 653 N N . LEU A 1 82 ? 1.848 2.681 -2.448 1.00 93.44 82 LEU A N 1
ATOM 654 C CA . LEU A 1 82 ? 1.694 3.286 -3.766 1.00 93.44 82 LEU A CA 1
ATOM 655 C C . LEU A 1 82 ? 1.553 4.810 -3.655 1.00 93.44 82 LEU A C 1
ATOM 657 O O . LEU A 1 82 ? 0.661 5.330 -2.977 1.00 93.44 82 LEU A O 1
ATOM 661 N N . ARG A 1 83 ? 2.399 5.556 -4.377 1.00 92.44 83 ARG A N 1
ATOM 662 C CA . ARG A 1 83 ? 2.146 6.986 -4.614 1.00 92.44 83 ARG A CA 1
ATOM 663 C C . ARG A 1 83 ? 1.011 7.074 -5.619 1.00 92.44 83 ARG A C 1
ATOM 665 O O . ARG A 1 83 ? 1.144 6.493 -6.681 1.00 92.44 83 ARG A O 1
ATOM 672 N N . TYR A 1 84 ? -0.063 7.807 -5.331 1.00 90.75 84 TYR A N 1
ATOM 673 C CA . TYR A 1 84 ? -1.215 7.879 -6.237 1.00 90.75 84 TYR A CA 1
ATOM 674 C C . TYR A 1 84 ? -1.828 9.279 -6.289 1.00 90.75 84 TYR A C 1
ATOM 676 O O . TYR A 1 84 ? -1.966 9.944 -5.254 1.00 90.75 84 TYR A O 1
ATOM 684 N N . GLY A 1 85 ? -2.194 9.727 -7.493 1.00 83.56 85 GLY A N 1
ATOM 685 C CA . GLY A 1 85 ? -2.923 10.977 -7.704 1.00 83.56 85 GLY A CA 1
ATOM 686 C C . GLY A 1 85 ? -4.264 10.952 -6.969 1.00 83.56 85 GLY A C 1
ATOM 687 O O . GLY A 1 85 ? -4.986 9.964 -7.012 1.00 83.56 85 GLY A O 1
ATOM 688 N N . GLY A 1 86 ? -4.578 12.005 -6.212 1.00 78.62 86 GLY A N 1
ATOM 689 C CA . GLY A 1 86 ? -5.782 12.015 -5.369 1.00 78.62 86 GLY A CA 1
ATOM 690 C C . GLY A 1 86 ? -5.740 11.040 -4.181 1.00 78.62 86 GLY A C 1
ATOM 691 O O . GLY A 1 86 ? -6.765 10.834 -3.530 1.00 78.62 86 GLY A O 1
ATOM 692 N N . GLY A 1 87 ? -4.573 10.459 -3.865 1.00 72.69 87 GLY A N 1
ATOM 693 C CA . GLY A 1 87 ? -4.386 9.549 -2.737 1.00 72.69 87 GLY A CA 1
ATOM 694 C C . GLY A 1 87 ? -4.863 10.168 -1.422 1.00 72.69 87 GLY A C 1
ATOM 695 O O . GLY A 1 87 ? -4.259 11.106 -0.893 1.00 72.69 87 GLY A O 1
ATOM 696 N N . LYS A 1 88 ? -5.939 9.609 -0.863 1.00 89.56 88 LYS A N 1
ATOM 697 C CA . LYS A 1 88 ? -6.694 10.119 0.296 1.00 89.56 88 LYS A CA 1
ATOM 698 C C . LYS A 1 88 ? -5.968 9.949 1.642 1.00 89.56 88 LYS A C 1
ATOM 700 O O . LYS A 1 88 ? -6.594 9.956 2.694 1.00 89.56 88 LYS A O 1
ATOM 705 N N . THR A 1 89 ? -4.638 9.872 1.636 1.00 93.88 89 THR A N 1
ATOM 706 C CA . THR A 1 89 ? -3.779 9.684 2.823 1.00 93.88 89 THR A CA 1
ATOM 707 C C . THR A 1 89 ? -3.989 10.740 3.915 1.00 93.88 89 THR A C 1
ATOM 709 O O . THR A 1 89 ? -3.889 10.427 5.098 1.00 93.88 89 THR A O 1
ATOM 712 N N . LEU A 1 90 ? -4.298 11.988 3.542 1.00 93.62 90 LEU A N 1
ATOM 713 C CA . LEU A 1 90 ? -4.659 13.059 4.485 1.00 93.62 90 LEU A CA 1
ATOM 714 C C . LEU A 1 90 ? -6.112 12.969 4.976 1.00 93.62 90 LEU A C 1
ATOM 716 O O . LEU A 1 90 ? -6.430 13.512 6.027 1.00 93.62 90 LEU A O 1
ATOM 720 N N . ALA A 1 91 ? -6.984 12.291 4.232 1.00 94.50 91 ALA A N 1
ATOM 721 C CA . ALA A 1 91 ? -8.402 12.160 4.546 1.00 94.50 91 ALA A CA 1
ATOM 722 C C . ALA A 1 91 ? -8.732 10.882 5.334 1.00 94.50 91 ALA A C 1
ATOM 724 O O . ALA A 1 91 ? -9.856 10.762 5.802 1.00 94.50 91 ALA A O 1
ATOM 725 N N . VAL A 1 92 ? -7.782 9.955 5.528 1.00 96.38 92 VAL A N 1
ATOM 726 C CA . VAL A 1 92 ? -8.013 8.682 6.241 1.00 96.38 92 VAL A CA 1
ATOM 727 C C . VAL A 1 92 ? -8.688 8.904 7.595 1.00 96.38 92 VAL A C 1
ATOM 729 O O . VAL A 1 92 ? -9.757 8.354 7.825 1.00 96.38 92 VAL A O 1
ATOM 732 N N . GLY A 1 93 ? -8.128 9.751 8.466 1.00 95.31 93 GLY A N 1
ATOM 733 C CA . GLY A 1 93 ? -8.737 10.011 9.777 1.00 95.31 93 GLY A CA 1
ATOM 734 C C . GLY A 1 93 ? -10.142 10.614 9.674 1.00 95.31 93 GLY A C 1
ATOM 735 O O . GLY A 1 93 ? -11.049 10.176 10.373 1.00 95.31 93 GLY A O 1
ATOM 736 N N . HIS A 1 94 ? -10.342 11.552 8.743 1.00 95.75 94 HIS A N 1
ATOM 737 C CA . HIS A 1 94 ? -11.640 12.189 8.513 1.00 95.75 94 HIS A CA 1
ATOM 738 C C . HIS A 1 94 ? -12.701 11.202 8.021 1.00 95.75 94 HIS A C 1
ATOM 740 O O . HIS A 1 94 ? -13.831 11.247 8.479 1.00 95.75 94 HIS A O 1
ATOM 746 N N . ILE A 1 95 ? -12.348 10.300 7.105 1.00 94.88 95 ILE A N 1
ATOM 747 C CA . ILE A 1 95 ? -13.283 9.308 6.566 1.00 94.88 95 ILE A CA 1
ATOM 748 C C . ILE A 1 95 ? -13.610 8.260 7.631 1.00 94.88 95 ILE A C 1
ATOM 750 O O . ILE A 1 95 ? -14.776 7.937 7.843 1.00 94.88 95 ILE A O 1
ATOM 754 N N . LEU A 1 96 ? -12.592 7.747 8.330 1.00 92.38 96 LEU A N 1
ATOM 755 C CA . LEU A 1 96 ? -12.782 6.686 9.319 1.00 92.38 96 LEU A CA 1
ATOM 756 C C . LEU A 1 96 ? -13.597 7.154 10.527 1.00 92.38 96 LEU A C 1
ATOM 758 O O . LEU A 1 96 ? -14.302 6.340 11.114 1.00 92.38 96 LEU A O 1
ATOM 762 N N . GLU A 1 97 ? -13.569 8.445 10.868 1.00 89.94 97 GLU A N 1
ATOM 763 C CA . GLU A 1 97 ? -14.446 9.039 11.885 1.00 89.94 97 GLU A CA 1
ATOM 764 C C . GLU A 1 97 ? -15.933 8.785 11.591 1.00 89.94 97 GLU A C 1
ATOM 766 O O . GLU A 1 97 ? -16.681 8.434 12.504 1.00 89.94 97 GLU A O 1
ATOM 771 N N . PHE A 1 98 ? -16.336 8.838 10.321 1.00 89.19 98 PHE A N 1
ATOM 772 C CA . PHE A 1 98 ? -17.715 8.595 9.887 1.00 89.19 98 PHE A CA 1
ATOM 773 C C . PHE A 1 98 ? -18.003 7.144 9.506 1.00 89.19 98 PHE A C 1
ATOM 775 O O . PHE A 1 98 ? -19.133 6.833 9.142 1.00 89.19 98 PHE A O 1
ATOM 782 N N . LEU A 1 99 ? -17.021 6.241 9.606 1.00 85.62 99 LEU A N 1
ATOM 783 C CA . LEU A 1 99 ? -17.241 4.824 9.333 1.00 85.62 99 LEU A CA 1
ATOM 784 C C . LEU A 1 99 ? -18.286 4.268 10.321 1.00 85.62 99 LEU A C 1
ATOM 786 O O . LEU A 1 99 ? -18.044 4.369 11.532 1.00 85.62 99 LEU A O 1
ATOM 790 N N . PRO A 1 100 ? -19.419 3.706 9.852 1.00 78.06 100 PRO A N 1
ATOM 791 C CA . PRO A 1 100 ? -20.421 3.110 10.731 1.00 78.06 100 PRO A CA 1
ATOM 792 C C . PRO A 1 100 ? -19.831 2.093 11.726 1.00 78.06 100 PRO A C 1
ATOM 794 O O . PRO A 1 100 ? -18.846 1.416 11.406 1.00 78.06 100 PRO A O 1
ATOM 797 N N . PRO A 1 101 ? -20.408 1.965 12.935 1.00 66.94 101 PRO A N 1
ATOM 798 C CA . PRO A 1 101 ? -20.060 0.867 13.828 1.00 66.94 101 PRO A CA 1
ATOM 799 C C . PRO A 1 101 ? -20.451 -0.484 13.201 1.00 66.94 101 PRO A C 1
ATOM 801 O O . PRO A 1 101 ? -21.321 -0.556 12.337 1.00 66.94 101 PRO A O 1
ATOM 804 N N . ASP A 1 102 ? -19.787 -1.557 13.637 1.00 69.44 102 ASP A N 1
ATOM 805 C CA . ASP A 1 102 ? -20.139 -2.952 13.316 1.00 69.44 102 ASP A CA 1
ATOM 806 C C . ASP A 1 102 ? -20.154 -3.348 11.828 1.00 69.44 102 ASP A C 1
ATOM 808 O O . ASP A 1 102 ? -20.821 -4.300 11.416 1.00 69.44 102 ASP A O 1
ATOM 812 N N . ILE A 1 103 ? -19.334 -2.684 11.014 1.00 78.25 103 ILE A N 1
ATOM 813 C CA . ILE A 1 103 ? -19.084 -3.096 9.630 1.00 78.25 103 ILE A CA 1
ATOM 814 C C . ILE A 1 103 ? -18.234 -4.365 9.601 1.00 78.25 103 ILE A C 1
ATOM 816 O O . ILE A 1 103 ? -17.165 -4.436 10.207 1.00 78.25 103 ILE A O 1
ATOM 820 N N . LYS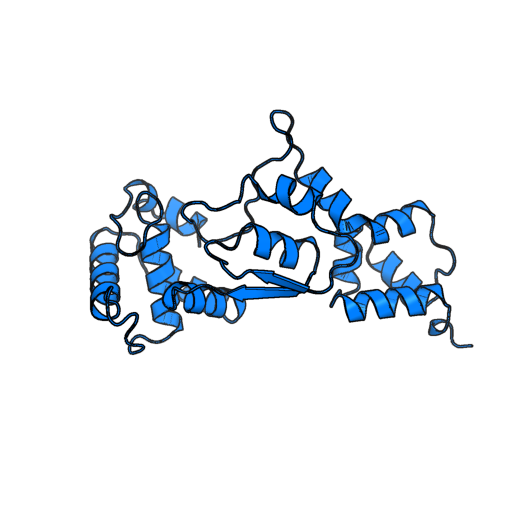 A 1 104 ? -18.695 -5.353 8.831 1.00 78.75 104 LYS A N 1
ATOM 821 C CA . LYS A 1 104 ? -17.954 -6.597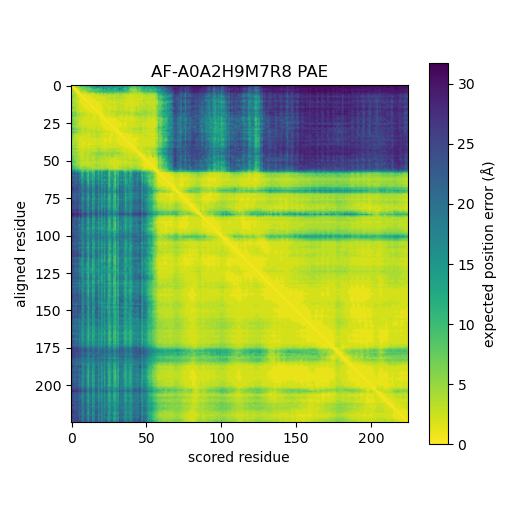 8.569 1.00 78.75 104 LYS A CA 1
ATOM 822 C C . LYS A 1 104 ? -17.086 -6.514 7.317 1.00 78.75 104 LYS A C 1
ATOM 824 O O . LYS A 1 104 ? -16.033 -7.139 7.260 1.00 78.75 104 LYS A O 1
ATOM 829 N N . LYS A 1 105 ? -17.536 -5.741 6.325 1.00 88.56 105 LYS A N 1
ATOM 830 C CA . LYS A 1 105 ? -16.925 -5.655 5.000 1.00 88.56 105 LYS A CA 1
ATOM 831 C C . LYS A 1 105 ? -17.103 -4.269 4.395 1.00 88.56 105 LYS A C 1
ATOM 833 O O . LYS A 1 105 ? -18.181 -3.689 4.498 1.00 88.56 105 LYS A O 1
ATOM 838 N N . VAL A 1 106 ? -16.073 -3.779 3.718 1.00 94.81 106 VAL A N 1
ATOM 839 C CA . VAL A 1 106 ? -16.111 -2.573 2.887 1.00 94.81 106 VAL A CA 1
ATOM 840 C C . VAL A 1 106 ? -15.897 -2.966 1.433 1.00 94.81 106 VAL A C 1
ATOM 842 O O . VAL A 1 106 ? -14.999 -3.740 1.115 1.00 94.81 106 VAL A O 1
ATOM 845 N N . VAL A 1 107 ? -16.717 -2.414 0.544 1.00 97.50 107 VAL A N 1
ATOM 846 C CA . VAL A 1 107 ? -16.555 -2.553 -0.904 1.00 97.50 107 VAL A CA 1
ATOM 847 C C . VAL A 1 107 ? -16.144 -1.196 -1.457 1.00 97.50 107 VAL A C 1
ATOM 849 O O . VAL A 1 107 ? -16.893 -0.230 -1.325 1.00 97.50 107 VAL A O 1
ATOM 852 N N . SER A 1 108 ? -14.948 -1.114 -2.038 1.00 96.62 108 SER A N 1
ATOM 853 C CA . SER A 1 108 ? -14.421 0.111 -2.642 1.00 96.62 108 SER A CA 1
ATOM 854 C C . SER A 1 108 ? -14.440 -0.017 -4.167 1.00 96.62 108 SER A C 1
ATOM 856 O O . SER A 1 108 ? -13.612 -0.746 -4.711 1.00 96.62 108 SER A O 1
ATOM 858 N N . PRO A 1 109 ? -15.371 0.651 -4.875 1.00 96.81 109 PRO A N 1
ATOM 859 C CA . PRO A 1 109 ? -15.464 0.578 -6.335 1.00 96.81 109 PRO A CA 1
ATOM 860 C C . PRO A 1 109 ? -14.339 1.332 -7.068 1.00 96.81 109 PRO A C 1
ATOM 862 O O . PRO A 1 109 ? -14.178 1.158 -8.27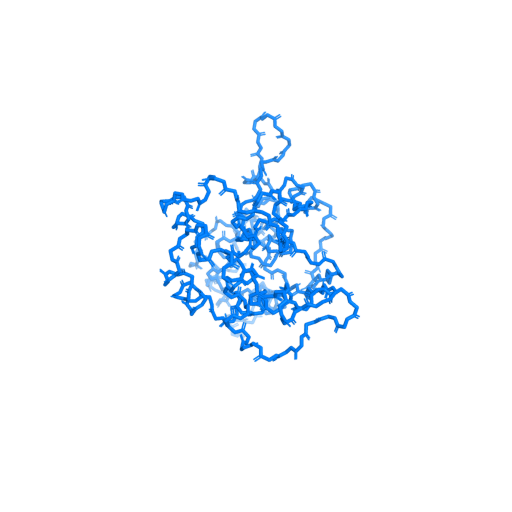2 1.00 96.81 109 PRO A O 1
ATOM 865 N N . PHE A 1 110 ? -13.589 2.180 -6.355 1.00 94.38 110 PHE A N 1
ATOM 866 C CA . PHE A 1 110 ? -12.519 3.021 -6.897 1.00 94.38 110 PHE A CA 1
ATOM 867 C C . PHE A 1 110 ? -11.299 2.967 -5.973 1.00 94.38 110 PHE A C 1
ATOM 869 O O . PHE A 1 110 ? -11.006 3.921 -5.246 1.00 94.38 110 PHE A O 1
ATOM 876 N N . PHE A 1 111 ? -10.618 1.823 -5.964 1.00 95.12 111 PHE A N 1
ATOM 877 C CA . PHE A 1 111 ? -9.548 1.532 -5.016 1.00 95.12 111 PHE A CA 1
ATOM 878 C C . PHE A 1 111 ? -8.363 2.493 -5.166 1.00 95.12 111 PHE A C 1
ATOM 880 O O . PHE A 1 111 ? -7.838 2.998 -4.168 1.00 95.12 111 PHE A O 1
ATOM 887 N N . GLY A 1 112 ? -7.939 2.782 -6.403 1.00 94.69 112 GLY A N 1
ATOM 888 C CA . GLY A 1 112 ? -6.829 3.686 -6.680 1.00 94.69 112 GLY A CA 1
ATOM 889 C C . GLY A 1 112 ? -5.572 3.349 -5.864 1.00 94.69 112 GLY A C 1
ATOM 890 O O . GLY A 1 112 ? -5.071 2.224 -5.849 1.00 94.69 112 GLY A O 1
ATOM 891 N N . GLY A 1 113 ? -5.076 4.343 -5.123 1.00 94.69 113 GLY A N 1
ATOM 892 C CA . GLY A 1 113 ? -3.929 4.201 -4.221 1.00 94.69 113 GLY A CA 1
ATOM 893 C C . GLY A 1 113 ? -4.211 3.512 -2.882 1.00 94.69 113 GLY A C 1
ATOM 894 O O . GLY A 1 113 ? -3.295 3.418 -2.066 1.00 94.69 113 GLY A O 1
ATOM 895 N N . GLY A 1 114 ? -5.448 3.095 -2.600 1.00 95.94 114 GLY A N 1
ATOM 896 C CA . GLY A 1 114 ? -5.798 2.221 -1.475 1.00 95.94 114 GLY A CA 1
ATOM 897 C C . GLY A 1 114 ? -5.561 2.783 -0.070 1.00 95.94 114 GLY A C 1
ATOM 898 O O . GLY A 1 114 ? -5.524 2.027 0.892 1.00 95.94 114 GLY A O 1
ATOM 899 N N . SER A 1 115 ? -5.331 4.090 0.111 1.00 95.88 115 SER A N 1
ATOM 900 C CA . SER A 1 115 ? -4.901 4.617 1.419 1.00 95.88 115 SER A CA 1
ATOM 901 C C . SER A 1 115 ? -5.942 4.465 2.533 1.00 95.88 115 SER A C 1
ATOM 903 O O . SER A 1 115 ? -5.563 4.334 3.695 1.00 95.88 115 SER A O 1
ATOM 905 N N . VAL A 1 116 ? -7.234 4.522 2.195 1.00 96.31 116 VAL A N 1
ATOM 906 C CA . VAL A 1 116 ? -8.335 4.384 3.164 1.00 96.31 116 VAL A CA 1
ATOM 907 C C . VAL A 1 116 ? -8.605 2.904 3.404 1.00 96.31 116 VAL A C 1
ATOM 909 O O . VAL A 1 116 ? -8.693 2.462 4.542 1.00 96.31 116 VAL A O 1
ATOM 912 N N . GLU A 1 117 ? -8.653 2.136 2.326 1.00 96.81 117 GLU A N 1
ATOM 913 C CA . GLU A 1 117 ? -8.886 0.701 2.281 1.00 96.81 117 GLU A CA 1
ATOM 914 C C . GLU A 1 117 ? -7.819 -0.062 3.061 1.00 96.81 117 GLU A C 1
ATOM 916 O O . GLU A 1 117 ? -8.145 -0.872 3.924 1.00 96.81 117 GLU A O 1
ATOM 921 N N . VAL A 1 118 ? -6.542 0.262 2.841 1.00 95.31 118 VAL A N 1
ATOM 922 C CA . VAL A 1 118 ? -5.427 -0.303 3.607 1.00 95.31 118 VAL A CA 1
ATOM 923 C C . VAL A 1 118 ? -5.554 0.057 5.085 1.00 95.31 118 VAL A C 1
ATOM 925 O O . VAL A 1 118 ? -5.330 -0.810 5.923 1.00 95.31 118 VAL A O 1
ATOM 928 N N . ALA A 1 119 ? -5.949 1.288 5.434 1.00 94.38 119 ALA A N 1
ATOM 929 C CA . ALA A 1 119 ? -6.155 1.663 6.834 1.00 94.38 119 ALA A CA 1
ATOM 930 C C . ALA A 1 119 ? -7.290 0.848 7.478 1.00 94.38 119 ALA A C 1
ATOM 932 O O . ALA A 1 119 ? -7.125 0.320 8.573 1.00 94.38 119 ALA A O 1
ATOM 933 N N . ILE A 1 120 ? -8.418 0.687 6.785 1.00 92.38 120 ILE A N 1
ATOM 934 C CA . ILE A 1 120 ? -9.560 -0.116 7.245 1.00 92.38 120 ILE A CA 1
ATOM 935 C C . ILE A 1 120 ? -9.142 -1.579 7.440 1.00 92.38 120 ILE A C 1
ATOM 937 O O . ILE A 1 120 ? -9.329 -2.142 8.521 1.00 92.38 120 ILE A O 1
ATOM 941 N N . ALA A 1 121 ? -8.510 -2.178 6.430 1.00 90.25 121 ALA A N 1
ATOM 942 C CA . ALA A 1 121 ? -8.098 -3.575 6.471 1.00 90.25 121 ALA A CA 1
ATOM 943 C C . ALA A 1 121 ? -7.033 -3.833 7.536 1.00 90.25 121 ALA A C 1
ATOM 945 O O . ALA A 1 121 ? -7.148 -4.780 8.313 1.00 90.25 121 ALA A O 1
ATOM 946 N N . LYS A 1 122 ? -5.995 -2.993 7.599 1.00 85.06 122 LYS A N 1
ATOM 947 C CA . LYS A 1 122 ? -4.836 -3.184 8.477 1.00 85.06 122 LYS A CA 1
ATOM 948 C C . LYS A 1 122 ? -5.130 -2.782 9.918 1.00 85.06 122 LYS A C 1
ATOM 950 O O . LYS A 1 122 ? -4.863 -3.572 10.824 1.00 85.06 122 LYS A O 1
ATOM 955 N N . GLU A 1 123 ? -5.688 -1.591 10.115 1.00 84.56 123 GLU A N 1
ATOM 956 C CA . GLU A 1 123 ? -5.817 -0.940 11.425 1.00 84.56 123 GLU A CA 1
ATOM 957 C C . GLU A 1 123 ? -7.152 -1.244 12.105 1.00 84.56 123 GLU A C 1
ATOM 959 O O . GLU A 1 123 ? -7.223 -1.184 13.324 1.00 84.56 123 GLU A O 1
ATOM 964 N N . LEU A 1 124 ? -8.212 -1.576 11.357 1.00 81.19 124 LEU A N 1
ATOM 965 C CA . LEU A 1 124 ? -9.513 -1.937 11.943 1.00 81.19 124 LEU A CA 1
ATOM 966 C C . LEU A 1 124 ? -9.833 -3.430 11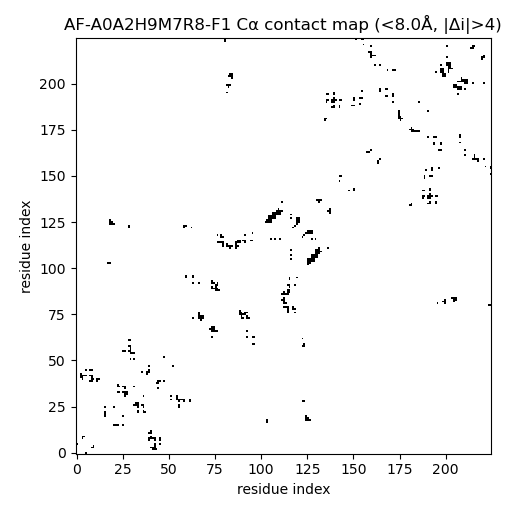.814 1.00 81.19 124 LEU A C 1
ATOM 968 O O . LEU A 1 124 ? -10.741 -3.917 12.483 1.00 81.19 124 LEU A O 1
ATOM 972 N N . GLY A 1 125 ? -9.094 -4.162 10.973 1.00 78.19 125 GLY A N 1
ATOM 973 C CA . GLY A 1 125 ? -9.326 -5.588 10.738 1.00 78.19 125 GLY A CA 1
ATOM 974 C C . GLY A 1 125 ? -10.614 -5.894 9.984 1.00 78.19 125 GLY A C 1
ATOM 975 O O . GLY A 1 125 ? -11.107 -7.009 10.065 1.00 78.19 125 GLY A O 1
ATOM 976 N N . ILE A 1 126 ? -11.164 -4.917 9.267 1.00 82.06 126 ILE A N 1
ATOM 977 C CA . ILE A 1 126 ? -12.389 -5.085 8.484 1.00 82.06 126 ILE A CA 1
ATOM 978 C C . ILE A 1 126 ? -12.014 -5.607 7.095 1.00 82.06 126 ILE A C 1
ATOM 980 O O . ILE A 1 126 ? -11.072 -5.107 6.481 1.00 82.06 126 ILE A O 1
ATOM 984 N N . GLU A 1 127 ? -12.745 -6.598 6.586 1.00 86.56 127 GLU A N 1
ATOM 985 C CA . GLU A 1 127 ? -12.526 -7.116 5.233 1.00 86.56 127 GLU A CA 1
ATOM 986 C C . GLU A 1 127 ? -12.764 -6.009 4.197 1.00 86.56 127 GLU A C 1
ATOM 988 O O . GLU A 1 127 ? -13.752 -5.276 4.277 1.00 86.56 127 GLU A O 1
ATOM 993 N N . VAL A 1 128 ? -11.882 -5.890 3.205 1.00 95.94 128 VAL A N 1
ATOM 994 C CA . VAL A 1 128 ? -12.049 -4.934 2.106 1.00 95.94 128 VAL A CA 1
ATOM 995 C C . VAL A 1 128 ? -12.004 -5.666 0.775 1.00 95.94 128 VAL A C 1
ATOM 997 O O . VAL A 1 128 ? -11.056 -6.399 0.504 1.00 95.94 128 VAL A O 1
ATOM 1000 N N . ILE A 1 129 ? -13.002 -5.416 -0.069 1.00 97.56 129 ILE A N 1
ATOM 1001 C CA . ILE A 1 129 ? -12.994 -5.799 -1.480 1.00 97.56 129 ILE A CA 1
ATOM 1002 C C . ILE A 1 129 ? -12.792 -4.529 -2.300 1.00 97.56 129 ILE A C 1
ATOM 1004 O O . ILE A 1 129 ? -13.611 -3.611 -2.249 1.00 97.56 129 ILE A O 1
ATOM 1008 N N . GLY A 1 130 ? -11.678 -4.471 -3.022 1.00 97.19 130 GLY A N 1
ATOM 1009 C CA . GLY A 1 130 ? -11.320 -3.352 -3.883 1.00 97.19 130 GLY A CA 1
ATOM 1010 C C . GLY A 1 130 ? -11.571 -3.651 -5.352 1.00 97.19 130 GLY A C 1
ATOM 1011 O O . GLY A 1 130 ? -11.221 -4.730 -5.823 1.00 97.19 130 GLY A O 1
ATOM 1012 N N . TYR A 1 131 ? -12.111 -2.672 -6.067 1.00 97.94 131 TYR A N 1
ATOM 1013 C CA . TYR A 1 131 ? -12.235 -2.669 -7.517 1.00 97.94 131 TYR A CA 1
ATOM 1014 C C . TYR A 1 131 ? -11.571 -1.421 -8.081 1.00 97.94 131 TYR A C 1
ATOM 1016 O O . TYR A 1 131 ? -11.579 -0.355 -7.466 1.00 97.94 131 TYR A O 1
ATOM 1024 N N . ASP A 1 132 ? -11.006 -1.562 -9.267 1.00 96.19 132 ASP A N 1
ATOM 1025 C CA . ASP A 1 132 ? -10.583 -0.448 -10.095 1.00 96.19 132 ASP A CA 1
ATOM 1026 C C . ASP A 1 132 ? -10.734 -0.878 -11.554 1.00 96.19 132 ASP A C 1
ATOM 1028 O O . ASP A 1 132 ? -10.626 -2.065 -11.866 1.00 96.19 132 ASP A O 1
ATOM 1032 N N . ILE A 1 133 ? -11.002 0.072 -12.444 1.00 94.56 133 ILE A N 1
ATOM 1033 C CA . ILE A 1 133 ? -11.122 -0.222 -13.875 1.00 94.56 133 ILE A CA 1
ATOM 1034 C C . ILE A 1 133 ? -9.754 -0.511 -14.497 1.00 94.56 133 ILE A C 1
ATOM 1036 O O . ILE A 1 133 ? -9.662 -1.125 -15.556 1.00 94.56 133 ILE A O 1
ATOM 1040 N N . PHE A 1 134 ? -8.675 -0.050 -13.859 1.00 94.25 134 PHE A N 1
ATOM 1041 C CA . PHE A 1 134 ? -7.349 -0.173 -14.429 1.00 94.25 134 PHE A CA 1
ATOM 1042 C C . PHE A 1 134 ? -6.675 -1.498 -14.056 1.00 94.25 134 PHE A C 1
ATOM 1044 O O . PHE A 1 134 ? -6.098 -1.651 -12.979 1.00 94.25 134 PHE A O 1
ATOM 1051 N N . GLU A 1 135 ? -6.687 -2.442 -14.993 1.00 94.50 135 GLU A N 1
ATOM 1052 C CA . GLU A 1 135 ? -6.210 -3.821 -14.809 1.00 94.50 135 GLU A CA 1
ATOM 1053 C C . GLU A 1 135 ? -4.782 -3.927 -14.262 1.00 94.50 135 GLU A C 1
ATOM 1055 O O . GLU A 1 135 ? -4.518 -4.728 -13.370 1.00 94.50 135 GLU A O 1
ATOM 1060 N N . MET A 1 136 ? -3.849 -3.093 -14.729 1.00 95.50 136 MET A N 1
ATOM 1061 C CA . MET A 1 136 ? -2.458 -3.141 -14.257 1.00 95.50 136 MET A CA 1
ATOM 1062 C C . MET A 1 136 ? -2.320 -2.704 -12.793 1.00 95.50 136 MET A C 1
ATOM 1064 O O . MET A 1 136 ? -1.495 -3.253 -12.060 1.00 95.50 136 MET A O 1
ATOM 1068 N N . LEU A 1 137 ? -3.140 -1.744 -12.355 1.00 96.25 137 LEU A N 1
ATOM 1069 C CA . LEU A 1 137 ? -3.218 -1.333 -10.954 1.00 96.25 137 LEU A CA 1
ATOM 1070 C C . LEU A 1 137 ? -3.830 -2.447 -10.097 1.00 96.25 137 LEU A C 1
ATOM 1072 O O . LEU A 1 137 ? -3.323 -2.731 -9.010 1.00 96.25 137 LEU A O 1
ATOM 1076 N N . VAL A 1 138 ? -4.883 -3.104 -10.593 1.00 97.12 138 VAL A N 1
ATOM 1077 C CA . VAL A 1 138 ? -5.489 -4.264 -9.924 1.00 97.12 138 VAL A CA 1
ATOM 1078 C C . VAL A 1 138 ? -4.463 -5.390 -9.782 1.00 97.12 138 VAL A C 1
ATOM 1080 O O . VAL A 1 138 ? -4.258 -5.888 -8.676 1.00 97.12 138 VAL A O 1
ATOM 1083 N N . ASN A 1 139 ? -3.751 -5.732 -10.859 1.00 97.94 139 ASN A N 1
ATOM 1084 C CA . ASN A 1 139 ? -2.676 -6.722 -10.840 1.00 97.94 139 ASN A CA 1
ATOM 1085 C C . ASN A 1 139 ? -1.576 -6.355 -9.827 1.00 97.94 139 ASN A C 1
ATOM 1087 O O . ASN A 1 139 ? -1.162 -7.199 -9.031 1.00 97.94 139 ASN A O 1
ATOM 1091 N N . TYR A 1 140 ? -1.143 -5.089 -9.788 1.00 98.25 140 TYR A N 1
ATOM 1092 C CA . TYR A 1 140 ? -0.189 -4.625 -8.779 1.00 98.25 140 TYR A CA 1
ATOM 1093 C C . TYR A 1 140 ? -0.675 -4.903 -7.356 1.00 98.25 140 TYR A C 1
ATOM 1095 O O . TYR A 1 140 ? 0.075 -5.483 -6.572 1.00 98.25 140 TYR A O 1
ATOM 1103 N N . TRP A 1 141 ? -1.914 -4.537 -7.018 1.00 98.06 141 TRP A N 1
ATOM 1104 C CA . TRP A 1 141 ? -2.446 -4.770 -5.676 1.00 98.06 141 TRP A CA 1
ATOM 1105 C C . TRP A 1 141 ? -2.549 -6.257 -5.341 1.00 98.06 141 TRP A C 1
ATOM 1107 O O . TRP A 1 141 ? -2.156 -6.656 -4.245 1.00 98.06 141 TRP A O 1
ATOM 1117 N N . GLN A 1 142 ? -2.987 -7.089 -6.288 1.00 98.00 142 GLN A N 1
ATOM 1118 C CA . GLN A 1 142 ? -3.044 -8.539 -6.091 1.00 98.00 142 GLN A CA 1
ATOM 1119 C C . GLN A 1 142 ? -1.659 -9.130 -5.805 1.00 98.00 142 GLN A C 1
ATOM 1121 O O . GLN A 1 142 ? -1.493 -9.911 -4.864 1.00 98.00 142 GLN A O 1
ATOM 1126 N N . ILE A 1 143 ? -0.632 -8.718 -6.552 1.00 98.56 143 ILE A N 1
ATOM 1127 C CA . ILE A 1 143 ? 0.752 -9.159 -6.334 1.00 98.56 143 ILE A CA 1
ATOM 1128 C C . ILE A 1 143 ? 1.338 -8.582 -5.038 1.00 98.56 143 ILE A C 1
ATOM 1130 O O . ILE A 1 143 ? 1.992 -9.308 -4.292 1.00 98.56 143 ILE A O 1
ATOM 1134 N N . GLN A 1 144 ? 1.080 -7.311 -4.727 1.00 97.69 144 GLN A N 1
ATOM 1135 C CA . GLN A 1 144 ? 1.526 -6.653 -3.495 1.00 97.69 144 GLN A CA 1
ATOM 1136 C C . GLN A 1 144 ? 0.975 -7.349 -2.243 1.00 97.69 144 GLN A C 1
ATOM 1138 O O . GLN A 1 144 ? 1.662 -7.393 -1.222 1.00 97.69 144 GLN A O 1
ATOM 1143 N N . ILE A 1 145 ? -0.247 -7.883 -2.316 1.00 95.81 145 ILE A N 1
ATOM 1144 C CA . ILE A 1 145 ? -0.905 -8.604 -1.220 1.00 95.81 145 ILE A CA 1
ATOM 1145 C C . ILE A 1 145 ? -0.436 -10.064 -1.157 1.00 95.81 145 ILE A C 1
ATOM 1147 O O . ILE A 1 145 ? -0.074 -10.541 -0.085 1.00 95.81 145 ILE A O 1
ATOM 1151 N N . SER A 1 146 ? -0.427 -10.778 -2.287 1.00 97.94 146 SER A N 1
ATOM 1152 C CA . SER A 1 146 ? -0.170 -12.229 -2.316 1.00 97.94 146 SER A CA 1
ATOM 1153 C C . SER A 1 146 ? 1.314 -12.610 -2.354 1.00 97.94 146 SER A C 1
ATOM 1155 O O . SER A 1 146 ? 1.689 -13.688 -1.894 1.00 97.94 146 SER A O 1
ATOM 1157 N N . GLN A 1 147 ? 2.172 -11.760 -2.924 1.00 98.19 147 GLN A N 1
ATOM 1158 C CA . GLN A 1 147 ? 3.582 -12.054 -3.202 1.00 98.19 147 GLN A CA 1
ATOM 1159 C C . GLN A 1 147 ? 4.526 -10.861 -2.898 1.00 98.19 147 GLN A C 1
ATOM 1161 O O . GLN A 1 147 ? 5.423 -10.579 -3.704 1.00 98.19 147 GLN A O 1
ATOM 1166 N N . PRO A 1 148 ? 4.400 -10.174 -1.739 1.00 97.12 148 PRO A N 1
ATOM 1167 C CA . PRO A 1 148 ? 5.141 -8.942 -1.443 1.00 97.12 148 PRO A CA 1
ATOM 1168 C C . PRO A 1 148 ? 6.665 -9.112 -1.509 1.00 97.12 148 PRO A C 1
ATOM 1170 O O . PRO A 1 148 ? 7.357 -8.269 -2.072 1.00 97.12 148 PRO A O 1
ATOM 1173 N N . GLU A 1 149 ? 7.207 -10.226 -1.007 1.00 98.12 149 GLU A N 1
ATOM 1174 C CA . GLU A 1 149 ? 8.656 -10.469 -1.032 1.00 98.12 149 GLU A CA 1
ATOM 1175 C C . GLU A 1 149 ? 9.208 -10.654 -2.447 1.00 98.12 149 GLU A C 1
ATOM 1177 O O . GLU A 1 149 ? 10.330 -10.242 -2.746 1.00 98.12 149 GLU A O 1
ATOM 1182 N N . LYS A 1 150 ? 8.440 -11.298 -3.335 1.00 98.62 150 LYS A N 1
ATOM 1183 C CA . LYS A 1 150 ? 8.856 -11.488 -4.728 1.00 98.62 150 LYS A CA 1
ATOM 1184 C C . LYS A 1 150 ? 8.810 -10.168 -5.483 1.00 98.62 150 LYS A C 1
ATOM 1186 O O . LYS A 1 150 ? 9.728 -9.900 -6.255 1.00 98.62 150 LYS A O 1
ATOM 1191 N N . LEU A 1 151 ? 7.789 -9.349 -5.227 1.00 98.69 151 LEU A N 1
ATOM 1192 C CA . LEU A 1 151 ? 7.689 -7.997 -5.770 1.00 98.69 151 LEU A CA 1
ATOM 1193 C C . LEU A 1 151 ? 8.879 -7.141 -5.319 1.00 98.69 151 LEU A C 1
ATOM 1195 O O . LEU A 1 151 ? 9.574 -6.579 -6.162 1.00 98.69 151 LEU A O 1
ATOM 1199 N N . TYR A 1 152 ? 9.186 -7.136 -4.018 1.00 98.44 152 TYR A N 1
ATOM 1200 C CA . TYR A 1 152 ? 10.359 -6.459 -3.460 1.00 98.44 152 TYR A CA 1
ATOM 1201 C C . TYR A 1 152 ? 11.664 -6.919 -4.129 1.00 98.44 152 TYR A C 1
ATOM 1203 O O . TYR A 1 152 ? 12.434 -6.100 -4.628 1.00 98.44 152 TYR A O 1
ATOM 1211 N N . LYS A 1 153 ? 11.893 -8.236 -4.234 1.00 98.62 153 LYS A N 1
ATOM 1212 C CA . LYS A 1 153 ? 13.075 -8.799 -4.916 1.00 98.62 153 LYS A CA 1
ATOM 1213 C C . LYS A 1 153 ? 13.128 -8.434 -6.403 1.00 98.62 153 LYS A C 1
ATOM 1215 O O . LYS A 1 153 ? 14.221 -8.317 -6.953 1.00 98.62 153 LYS A O 1
ATOM 1220 N N . GLY A 1 154 ? 11.980 -8.293 -7.065 1.00 98.44 154 GLY A N 1
ATOM 1221 C CA . GLY A 1 154 ? 11.876 -7.812 -8.444 1.00 98.44 154 GLY A CA 1
ATOM 1222 C C . GLY A 1 154 ? 12.310 -6.353 -8.566 1.00 98.44 154 GLY A C 1
ATOM 1223 O O . GLY A 1 154 ? 13.178 -6.039 -9.378 1.00 98.44 154 GLY A O 1
ATOM 1224 N N . LEU A 1 155 ? 11.776 -5.488 -7.702 1.00 98.56 155 LEU A N 1
ATOM 1225 C CA . LEU A 1 155 ? 12.110 -4.065 -7.636 1.00 98.56 155 LEU A CA 1
ATOM 1226 C C . LEU A 1 155 ? 13.590 -3.836 -7.300 1.00 98.56 155 LEU A C 1
ATOM 1228 O O . LEU A 1 155 ? 14.251 -3.028 -7.954 1.00 98.56 155 LEU A O 1
AT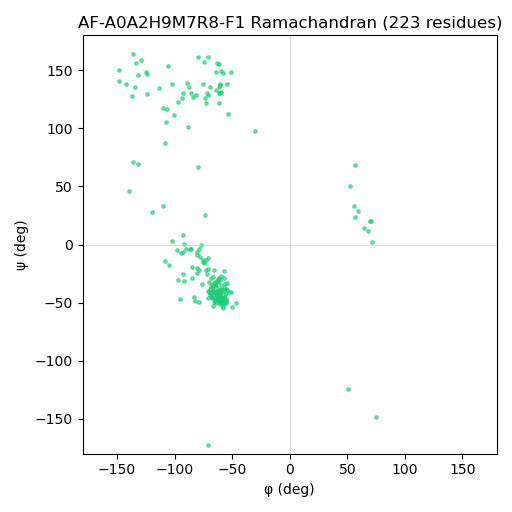OM 1232 N N . LEU A 1 156 ? 14.148 -4.595 -6.355 1.00 98.31 156 LEU A N 1
ATOM 1233 C CA . LEU A 1 156 ? 15.547 -4.477 -5.929 1.00 98.31 156 LEU A CA 1
ATOM 1234 C C . LEU A 1 156 ? 16.550 -4.723 -7.072 1.00 98.31 156 LEU A C 1
ATOM 1236 O O . LEU A 1 156 ? 17.653 -4.183 -7.065 1.00 98.31 156 LEU A O 1
ATOM 1240 N N . LYS A 1 157 ? 16.172 -5.510 -8.087 1.00 98.19 157 LYS A N 1
ATOM 1241 C CA . LYS A 1 157 ? 17.015 -5.779 -9.266 1.00 98.19 157 LYS A CA 1
ATOM 1242 C C . LYS A 1 157 ? 17.082 -4.603 -10.244 1.00 98.19 157 LYS A C 1
ATOM 1244 O O . LYS A 1 157 ? 17.939 -4.594 -11.128 1.00 98.19 157 LYS A O 1
ATOM 1249 N N . ILE A 1 158 ? 16.182 -3.627 -10.129 1.00 98.19 158 ILE A N 1
ATOM 1250 C CA . ILE A 1 158 ? 16.058 -2.522 -11.079 1.00 98.19 158 ILE A CA 1
ATOM 1251 C C . ILE A 1 158 ? 16.742 -1.285 -10.502 1.00 98.19 158 ILE A C 1
ATOM 1253 O O . ILE A 1 158 ? 16.243 -0.658 -9.574 1.00 98.19 158 ILE A O 1
ATOM 1257 N N . LYS A 1 159 ? 17.864 -0.871 -11.100 1.00 97.88 159 LYS A N 1
ATOM 1258 C CA . LYS A 1 159 ? 18.488 0.412 -10.746 1.00 97.88 159 LYS A CA 1
ATOM 1259 C C . LYS A 1 159 ? 17.620 1.585 -11.220 1.00 97.88 159 LYS A C 1
ATOM 1261 O O . LYS A 1 159 ? 17.212 1.572 -12.391 1.00 97.88 159 LYS A O 1
ATOM 1266 N N . PRO A 1 160 ? 17.407 2.628 -10.400 1.00 97.69 160 PRO A N 1
ATOM 1267 C CA . PRO A 1 160 ? 16.548 3.755 -10.739 1.00 97.69 160 PRO A CA 1
ATOM 1268 C C . PRO A 1 160 ? 17.257 4.759 -11.663 1.00 97.69 160 PRO A C 1
ATOM 1270 O O . PRO A 1 160 ? 17.560 5.890 -11.300 1.00 97.69 160 PRO A O 1
ATOM 1273 N N . THR A 1 161 ? 17.545 4.341 -12.896 1.00 97.94 161 THR A N 1
ATOM 1274 C CA . THR A 1 161 ? 18.186 5.182 -13.919 1.00 97.94 161 THR A CA 1
ATOM 1275 C C . THR A 1 161 ? 17.182 5.612 -14.984 1.00 97.94 161 THR A C 1
ATOM 1277 O O . THR A 1 161 ? 16.226 4.889 -15.268 1.00 97.94 161 THR A O 1
ATOM 1280 N N . ALA A 1 162 ? 17.431 6.749 -15.645 1.00 97.19 162 ALA A N 1
ATOM 1281 C CA . ALA A 1 162 ? 16.594 7.213 -16.758 1.00 97.19 162 ALA A CA 1
ATOM 1282 C C . ALA A 1 162 ? 16.502 6.173 -17.891 1.00 97.19 162 ALA A C 1
ATOM 1284 O O . ALA A 1 162 ? 15.430 5.963 -18.449 1.00 97.19 162 ALA A O 1
ATOM 1285 N N . LYS A 1 163 ? 17.606 5.463 -18.168 1.00 97.94 163 LYS A N 1
ATOM 1286 C CA . LYS A 1 163 ? 17.660 4.381 -19.161 1.00 97.94 163 LYS A CA 1
ATOM 1287 C C . LYS A 1 163 ? 16.722 3.225 -18.801 1.00 97.94 163 LYS A C 1
ATOM 1289 O O . LYS A 1 163 ? 15.955 2.779 -19.649 1.00 97.94 163 LYS A O 1
ATOM 1294 N N . ASN A 1 164 ? 16.768 2.748 -17.554 1.00 98.31 164 ASN A N 1
ATOM 1295 C CA . ASN A 1 164 ? 15.898 1.657 -17.107 1.00 98.31 164 ASN A CA 1
ATOM 1296 C C . ASN A 1 164 ? 14.431 2.087 -17.063 1.00 98.31 164 ASN A C 1
ATOM 1298 O O . ASN A 1 164 ? 13.565 1.327 -17.488 1.00 98.31 164 ASN A O 1
ATOM 1302 N N . TYR A 1 165 ? 14.160 3.310 -16.602 1.00 98.44 165 TYR A N 1
ATOM 1303 C CA . TYR A 1 165 ? 12.814 3.871 -16.592 1.00 98.44 165 TYR A CA 1
ATOM 1304 C C . TYR A 1 165 ? 12.219 3.951 -17.995 1.00 98.44 165 TYR A C 1
ATOM 1306 O O . TYR A 1 165 ? 11.097 3.498 -18.196 1.00 98.44 165 TYR A O 1
ATOM 1314 N N . GLU A 1 166 ? 12.969 4.465 -18.972 1.00 98.31 166 GLU A N 1
ATOM 1315 C CA . GLU A 1 166 ? 12.491 4.573 -20.352 1.00 98.31 166 GLU A CA 1
ATOM 1316 C C . GLU A 1 166 ? 12.291 3.194 -20.993 1.00 98.31 166 GLU A C 1
ATOM 1318 O O . GLU A 1 166 ? 11.285 2.963 -21.661 1.00 98.31 166 GLU A O 1
ATOM 1323 N N . LYS A 1 167 ? 13.189 2.236 -20.725 1.00 98.44 167 LYS A N 1
ATOM 1324 C CA . LYS A 1 167 ? 13.015 0.845 -21.167 1.00 98.44 167 LYS A CA 1
ATOM 1325 C C . LYS A 1 167 ? 11.710 0.250 -20.629 1.00 98.44 167 LYS A C 1
ATOM 1327 O O . LYS A 1 167 ? 10.898 -0.231 -21.411 1.00 98.44 167 LYS A O 1
ATOM 1332 N N . ILE A 1 168 ? 11.493 0.328 -19.315 1.00 98.38 168 ILE A N 1
ATOM 1333 C CA . ILE A 1 168 ? 10.294 -0.207 -18.655 1.00 98.38 168 ILE A CA 1
ATOM 1334 C C . ILE A 1 168 ? 9.031 0.506 -19.147 1.00 98.38 168 ILE A C 1
ATOM 1336 O O . ILE A 1 168 ? 8.041 -0.147 -19.464 1.00 98.38 168 ILE A O 1
ATOM 1340 N N . LYS A 1 169 ? 9.067 1.836 -19.271 1.00 97.69 169 LYS A N 1
ATOM 1341 C CA . LYS A 1 169 ? 7.963 2.636 -19.813 1.00 97.69 169 LYS A CA 1
ATOM 1342 C C . LYS A 1 169 ? 7.567 2.171 -21.214 1.00 97.69 169 LYS A C 1
ATOM 1344 O O . LYS A 1 169 ? 6.379 2.034 -21.488 1.00 97.69 169 LYS A O 1
ATOM 1349 N N . ASN A 1 170 ? 8.540 1.918 -22.087 1.00 97.38 170 ASN A N 1
ATOM 1350 C CA . ASN A 1 170 ? 8.271 1.456 -23.446 1.00 97.38 170 ASN A CA 1
ATOM 1351 C C . ASN A 1 170 ? 7.723 0.028 -23.478 1.00 97.38 170 ASN A C 1
ATOM 1353 O O . ASN A 1 170 ? 6.781 -0.220 -24.222 1.00 97.38 170 ASN A O 1
ATOM 1357 N N . THR A 1 171 ? 8.220 -0.874 -22.626 1.00 97.38 171 THR A N 1
ATOM 1358 C CA . THR A 1 171 ? 7.618 -2.205 -22.452 1.00 97.38 171 THR A CA 1
ATOM 1359 C C . THR A 1 171 ? 6.156 -2.092 -22.016 1.00 97.38 171 THR A C 1
ATOM 1361 O O . THR A 1 171 ? 5.280 -2.654 -22.662 1.00 97.38 171 THR A O 1
ATOM 1364 N N . LEU A 1 172 ? 5.852 -1.301 -20.983 1.00 96.94 172 LEU A N 1
ATOM 1365 C CA . LEU A 1 172 ? 4.470 -1.114 -20.523 1.00 96.94 172 LEU A CA 1
ATOM 1366 C C . LEU A 1 172 ? 3.578 -0.492 -21.604 1.00 96.94 172 LEU A C 1
ATOM 1368 O O . LEU A 1 172 ? 2.437 -0.905 -21.748 1.00 96.94 172 LEU A O 1
ATOM 1372 N N . ARG A 1 173 ? 4.096 0.454 -22.395 1.00 95.12 173 ARG A N 1
ATOM 1373 C CA . ARG A 1 173 ? 3.376 1.058 -23.528 1.00 95.12 173 ARG A CA 1
ATOM 1374 C C . ARG A 1 173 ? 3.094 0.061 -24.658 1.00 95.12 173 ARG A C 1
ATOM 1376 O O . ARG A 1 173 ? 2.091 0.199 -25.338 1.00 95.12 173 ARG A O 1
ATOM 1383 N N . GLN A 1 174 ? 3.968 -0.917 -24.890 1.00 94.75 174 GLN A N 1
ATOM 1384 C CA . GLN A 1 174 ? 3.719 -1.968 -25.886 1.00 94.75 174 GLN A CA 1
ATOM 1385 C C . GLN A 1 174 ? 2.608 -2.923 -25.441 1.00 94.75 174 GLN A C 1
ATOM 1387 O O . GLN A 1 174 ? 1.860 -3.414 -26.278 1.00 94.75 174 GLN A O 1
ATOM 1392 N N . HIS A 1 175 ? 2.498 -3.151 -24.132 1.00 94.56 175 HIS A N 1
ATOM 1393 C CA . HIS A 1 175 ? 1.497 -4.034 -23.539 1.00 94.56 175 HIS A CA 1
ATOM 1394 C C . HIS A 1 175 ? 0.216 -3.317 -23.111 1.00 94.56 175 HIS A C 1
ATOM 1396 O O . HIS A 1 175 ? -0.725 -3.981 -22.700 1.00 94.56 175 HIS A O 1
ATOM 1402 N N . TRP A 1 176 ? 0.161 -1.986 -23.177 1.00 94.75 176 TRP A N 1
ATOM 1403 C CA . TRP A 1 176 ? -1.026 -1.216 -22.828 1.00 94.75 176 TRP A CA 1
ATOM 1404 C C . TRP A 1 176 ? -1.280 -0.106 -23.834 1.00 94.75 176 TRP A C 1
ATOM 1406 O O . TRP A 1 176 ? -0.420 0.748 -24.063 1.00 94.75 176 TRP A O 1
ATOM 1416 N N . ASN A 1 177 ? -2.501 -0.052 -24.358 1.00 88.69 177 ASN A N 1
ATOM 1417 C CA . ASN A 1 177 ? -2.971 1.105 -25.101 1.00 88.69 177 ASN A CA 1
ATOM 1418 C C . ASN A 1 177 ? -4.331 1.585 -24.575 1.00 88.69 177 ASN A C 1
ATOM 1420 O O . ASN A 1 177 ? -5.065 0.858 -23.912 1.00 88.69 177 ASN A O 1
ATOM 1424 N N . LYS A 1 178 ? -4.654 2.850 -24.853 1.00 80.69 178 LYS A N 1
ATOM 1425 C CA . LYS A 1 178 ? -5.837 3.518 -24.291 1.00 80.69 178 LYS A CA 1
ATOM 1426 C C . LYS A 1 178 ? -7.165 2.912 -24.773 1.00 80.69 178 LYS A C 1
ATOM 1428 O O . LYS A 1 178 ? -8.177 3.126 -24.114 1.00 80.69 178 LYS A O 1
ATOM 1433 N N . PHE A 1 179 ? -7.165 2.223 -25.912 1.00 85.19 179 PHE A N 1
ATOM 1434 C CA . PHE A 1 179 ? -8.364 1.678 -26.544 1.00 85.19 179 PHE A CA 1
ATOM 1435 C C . PHE A 1 179 ? -8.589 0.211 -26.166 1.00 85.19 179 PHE A C 1
ATOM 1437 O O . PHE A 1 179 ? -9.691 -0.125 -25.749 1.00 85.19 179 PHE A O 1
ATOM 1444 N N . ASP A 1 180 ? -7.546 -0.621 -26.231 1.00 84.44 180 ASP A N 1
ATOM 1445 C CA . ASP A 1 180 ? -7.662 -2.071 -26.006 1.00 84.44 180 ASP A C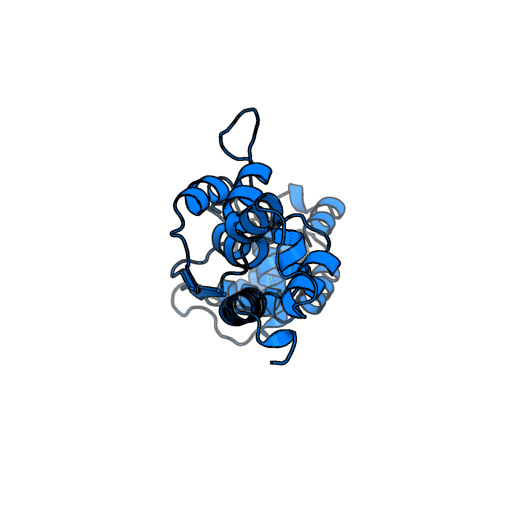A 1
ATOM 1446 C C . ASP A 1 180 ? -7.277 -2.515 -24.586 1.00 84.44 180 ASP A C 1
ATOM 1448 O O . ASP A 1 180 ? -7.415 -3.686 -24.248 1.00 84.44 180 ASP A O 1
ATOM 1452 N N . GLY A 1 181 ? -6.788 -1.606 -23.737 1.00 86.69 181 GLY A N 1
ATOM 1453 C CA . GLY A 1 181 ? -6.357 -1.951 -22.384 1.00 86.69 181 GLY A CA 1
ATOM 1454 C C . GLY A 1 181 ? -5.020 -2.693 -22.363 1.00 86.69 181 GLY A C 1
ATOM 1455 O O . GLY A 1 181 ? -4.129 -2.396 -23.164 1.00 86.69 181 GLY A O 1
ATOM 1456 N N . PHE A 1 182 ? -4.841 -3.585 -21.385 1.00 90.50 182 PHE A N 1
ATOM 1457 C CA . PHE A 1 182 ? -3.607 -4.347 -21.203 1.00 90.50 182 PHE A CA 1
ATOM 1458 C C . PHE A 1 182 ? -3.687 -5.694 -21.934 1.00 90.50 182 PHE A C 1
ATOM 1460 O O . PHE A 1 182 ? -4.641 -6.444 -21.772 1.00 90.50 182 PHE A O 1
ATOM 1467 N N . ASP A 1 183 ? -2.669 -6.033 -22.724 1.00 90.81 183 ASP A N 1
ATOM 1468 C CA . ASP A 1 183 ? -2.709 -7.205 -23.609 1.00 90.81 183 ASP A CA 1
ATOM 1469 C C . ASP A 1 183 ? -2.450 -8.553 -22.908 1.00 90.81 183 ASP A C 1
ATOM 1471 O O . ASP A 1 183 ? -2.495 -9.602 -23.552 1.00 90.81 183 ASP A O 1
ATOM 1475 N N . GLY A 1 184 ? -2.137 -8.537 -21.606 1.00 88.50 184 GLY A N 1
ATOM 1476 C CA . GLY A 1 184 ? -1.950 -9.735 -20.781 1.00 88.50 184 GLY A CA 1
ATOM 1477 C C . GLY A 1 184 ? -0.683 -10.551 -21.067 1.00 88.50 184 GLY A C 1
ATOM 1478 O O . GLY A 1 184 ? -0.481 -11.593 -20.447 1.00 88.50 184 GLY A O 1
ATOM 1479 N N . LYS A 1 185 ? 0.194 -10.124 -21.988 1.00 91.44 185 LYS A N 1
ATOM 1480 C CA . LYS A 1 185 ? 1.363 -10.934 -22.392 1.00 91.44 185 LYS A CA 1
ATOM 1481 C C . LYS A 1 185 ? 2.533 -10.850 -21.417 1.00 91.44 185 LYS A C 1
ATOM 1483 O O . LYS A 1 185 ? 3.371 -11.752 -21.378 1.00 91.44 185 LYS A O 1
ATOM 1488 N N . LEU A 1 186 ? 2.622 -9.765 -20.652 1.00 94.50 186 LEU A N 1
ATOM 1489 C CA . LEU A 1 186 ? 3.644 -9.603 -19.624 1.00 94.50 186 LEU A CA 1
ATOM 1490 C C . LEU A 1 186 ? 3.207 -10.340 -18.353 1.00 94.50 186 LEU A C 1
ATOM 1492 O O . LEU A 1 186 ? 2.111 -10.107 -17.853 1.00 94.50 186 LEU A O 1
ATOM 1496 N N . LYS A 1 187 ? 4.080 -11.196 -17.809 1.00 96.62 187 LYS A N 1
ATOM 1497 C CA . LYS A 1 187 ? 3.784 -11.988 -16.604 1.00 96.62 187 LYS A CA 1
ATOM 1498 C C . LYS A 1 187 ? 3.347 -11.088 -15.446 1.00 96.62 187 LYS A C 1
ATOM 1500 O O . LYS A 1 187 ? 4.015 -10.093 -15.178 1.00 96.62 187 LYS A O 1
ATOM 1505 N N . ASP A 1 188 ? 2.329 -11.495 -14.692 1.00 97.31 188 ASP A N 1
ATOM 1506 C CA . ASP A 1 188 ? 1.709 -10.705 -13.612 1.00 97.31 188 ASP A CA 1
ATOM 1507 C C . ASP A 1 188 ? 2.708 -10.054 -12.649 1.00 97.31 188 ASP A C 1
ATOM 1509 O O . ASP A 1 188 ? 2.663 -8.845 -12.423 1.00 97.31 188 ASP A O 1
ATOM 1513 N N . LEU A 1 189 ? 3.664 -10.830 -12.125 1.00 98.50 189 LEU A N 1
ATOM 1514 C CA . LEU A 1 189 ? 4.695 -10.319 -11.217 1.00 98.50 189 LEU A CA 1
ATOM 1515 C C . LEU A 1 189 ? 5.604 -9.275 -11.888 1.00 98.50 189 LEU A C 1
ATOM 1517 O O . LEU A 1 189 ? 5.972 -8.280 -11.261 1.00 98.50 189 LEU A O 1
ATOM 1521 N N . GLU A 1 190 ? 5.977 -9.490 -13.149 1.00 98.31 190 GLU A N 1
ATOM 1522 C CA . GLU A 1 190 ? 6.800 -8.550 -13.914 1.00 98.31 190 GLU A CA 1
ATOM 1523 C C . GLU A 1 190 ? 6.009 -7.277 -14.238 1.00 98.31 190 GLU A C 1
ATOM 1525 O O . GLU A 1 190 ? 6.506 -6.175 -14.010 1.00 98.31 190 GLU A O 1
ATOM 1530 N N . CYS A 1 191 ? 4.748 -7.421 -14.650 1.00 98.25 191 CYS A N 1
ATOM 1531 C CA . CYS A 1 191 ? 3.821 -6.317 -14.868 1.00 98.25 191 CYS A CA 1
ATOM 1532 C C . CYS A 1 191 ? 3.638 -5.470 -13.602 1.00 98.25 191 CYS A C 1
ATOM 1534 O O . CYS A 1 191 ? 3.809 -4.255 -13.660 1.00 98.25 191 CYS A O 1
ATOM 1536 N N . ALA A 1 192 ? 3.398 -6.089 -12.443 1.00 98.44 192 ALA A N 1
ATOM 1537 C CA . ALA A 1 192 ? 3.283 -5.392 -11.162 1.00 98.44 192 ALA A CA 1
ATOM 1538 C C . ALA A 1 192 ? 4.583 -4.667 -10.770 1.00 98.44 192 ALA A C 1
ATOM 1540 O O . ALA A 1 192 ? 4.545 -3.518 -10.324 1.00 98.44 192 ALA A O 1
ATOM 1541 N N . THR A 1 193 ? 5.735 -5.314 -10.981 1.00 98.69 193 THR A N 1
ATOM 1542 C CA . THR A 1 193 ? 7.062 -4.732 -10.717 1.00 98.69 193 THR A CA 1
ATOM 1543 C C . THR A 1 193 ? 7.294 -3.492 -11.581 1.00 98.69 193 THR A C 1
ATOM 1545 O O . THR A 1 193 ? 7.667 -2.431 -11.077 1.00 98.69 193 THR A O 1
ATOM 1548 N N . TYR A 1 194 ? 7.047 -3.602 -12.886 1.00 98.50 194 TYR A N 1
ATOM 1549 C CA . TYR A 1 194 ? 7.223 -2.515 -13.843 1.00 98.50 194 TYR A CA 1
ATOM 1550 C C . TYR A 1 194 ? 6.211 -1.395 -13.640 1.00 98.50 194 TYR A C 1
ATOM 1552 O O . TYR A 1 194 ? 6.596 -0.226 -13.692 1.00 98.50 194 TYR A O 1
ATOM 1560 N N . TYR A 1 195 ? 4.951 -1.731 -13.361 1.00 98.19 195 TYR A N 1
ATOM 1561 C CA . TYR A 1 195 ? 3.914 -0.764 -13.034 1.00 98.19 195 TYR A CA 1
ATOM 1562 C C . TYR A 1 195 ? 4.318 0.073 -11.823 1.00 98.19 195 TYR A C 1
ATOM 1564 O O . TYR A 1 195 ? 4.385 1.296 -11.938 1.00 98.19 195 TYR A O 1
ATOM 1572 N N . PHE A 1 196 ? 4.665 -0.567 -10.697 1.00 98.19 196 PHE A N 1
ATOM 1573 C CA . PHE A 1 196 ? 5.110 0.147 -9.502 1.00 98.19 196 PHE A CA 1
ATOM 1574 C C . PHE A 1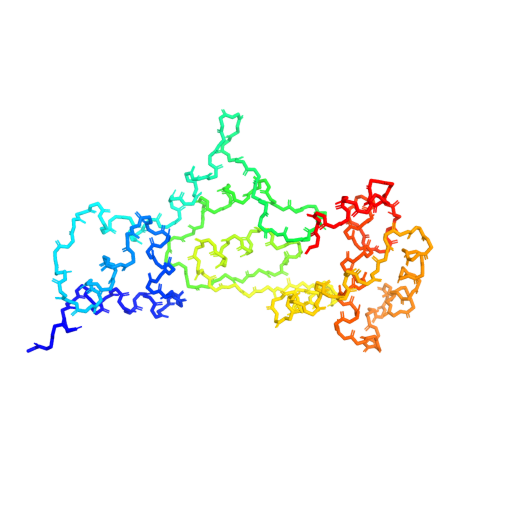 196 ? 6.319 1.025 -9.816 1.00 98.19 196 PHE A C 1
ATOM 1576 O O . PHE A 1 196 ? 6.302 2.216 -9.518 1.00 98.19 196 PHE A O 1
ATOM 1583 N N . PHE A 1 197 ? 7.349 0.469 -10.462 1.00 98.38 197 PHE A N 1
ATOM 1584 C CA . PHE A 1 197 ? 8.567 1.209 -10.777 1.00 98.38 197 PHE A CA 1
ATOM 1585 C C . PHE A 1 197 ? 8.287 2.437 -11.656 1.00 98.38 197 PHE A C 1
ATOM 1587 O O . PHE A 1 197 ? 8.725 3.539 -11.342 1.00 98.38 197 PHE A O 1
ATOM 1594 N N . ASN A 1 198 ? 7.526 2.285 -12.740 1.00 97.94 198 ASN A N 1
ATOM 1595 C CA . ASN A 1 198 ? 7.186 3.397 -13.623 1.00 97.94 198 ASN A CA 1
ATOM 1596 C C . ASN A 1 198 ? 6.311 4.438 -12.910 1.00 97.94 198 ASN A C 1
ATOM 1598 O O . ASN A 1 198 ? 6.616 5.629 -12.924 1.00 97.94 198 ASN A O 1
ATOM 1602 N N . HIS A 1 199 ? 5.253 3.985 -12.244 1.00 97.00 199 HIS A N 1
ATOM 1603 C CA . HIS A 1 199 ? 4.279 4.855 -11.606 1.00 97.00 199 HIS A CA 1
ATOM 1604 C C . HIS A 1 199 ? 4.884 5.623 -10.426 1.00 97.00 199 HIS A C 1
ATOM 1606 O O . HIS A 1 199 ? 4.831 6.856 -10.382 1.00 97.00 199 HIS A O 1
ATOM 1612 N N . ASN A 1 200 ? 5.518 4.922 -9.485 1.00 96.38 200 ASN A N 1
ATOM 1613 C CA . ASN A 1 200 ? 6.030 5.534 -8.266 1.00 96.38 200 ASN A CA 1
ATOM 1614 C C . ASN A 1 200 ? 7.263 6.413 -8.496 1.00 96.38 200 ASN A C 1
ATOM 1616 O O . ASN A 1 200 ? 7.477 7.333 -7.705 1.00 96.38 200 ASN A O 1
ATOM 1620 N N . LEU A 1 201 ? 8.054 6.184 -9.548 1.00 96.94 201 LEU A N 1
ATOM 1621 C CA . LEU A 1 201 ? 9.219 7.025 -9.854 1.00 96.94 201 LEU A CA 1
ATOM 1622 C C . LEU A 1 201 ? 8.871 8.194 -10.784 1.00 96.94 201 LEU A C 1
ATOM 1624 O O . LEU A 1 201 ? 9.723 9.045 -11.050 1.00 96.94 201 LEU A O 1
ATOM 1628 N N . SER A 1 202 ? 7.629 8.280 -11.258 1.00 96.81 202 SER A N 1
ATOM 1629 C CA . SER A 1 202 ? 7.191 9.382 -12.108 1.00 96.81 202 SER A CA 1
ATOM 1630 C C . SER A 1 202 ? 6.972 10.697 -11.336 1.00 96.81 202 SER A C 1
ATOM 1632 O O . SER A 1 202 ? 6.744 10.737 -10.115 1.00 96.81 202 SER A O 1
ATOM 1634 N N . TYR A 1 203 ? 7.051 11.809 -12.067 1.00 93.19 203 TYR A N 1
ATOM 1635 C CA . TYR A 1 203 ? 6.590 13.120 -11.629 1.00 93.19 203 TYR A CA 1
ATOM 1636 C C . TYR A 1 203 ? 5.058 13.140 -11.586 1.00 93.19 203 TYR A C 1
ATOM 1638 O O . TYR A 1 203 ? 4.424 12.793 -12.576 1.00 93.19 203 TYR A O 1
ATOM 1646 N N . GLY A 1 204 ? 4.479 13.561 -10.455 1.00 85.88 204 GLY A N 1
ATOM 1647 C CA . GLY A 1 204 ? 3.023 13.604 -10.277 1.00 85.88 204 GLY A CA 1
ATOM 1648 C C . GLY A 1 204 ? 2.373 12.230 -10.499 1.00 85.88 204 GLY A C 1
ATOM 1649 O O . GLY A 1 204 ? 1.667 12.083 -11.486 1.00 85.88 204 GLY A O 1
ATOM 1650 N N . PRO A 1 205 ? 2.625 11.261 -9.591 1.00 86.69 205 PRO A N 1
ATOM 1651 C CA . PRO A 1 205 ? 2.573 9.805 -9.819 1.00 86.69 205 PRO A CA 1
ATOM 1652 C C . PRO A 1 205 ? 1.558 9.390 -10.890 1.00 86.69 205 PRO A C 1
ATOM 1654 O O . PRO A 1 205 ? 0.360 9.321 -10.616 1.00 86.69 205 PRO A O 1
ATOM 1657 N N . GLY A 1 206 ? 2.056 9.177 -12.106 1.00 92.19 206 GLY A N 1
ATOM 1658 C CA . GLY A 1 206 ? 1.270 8.925 -13.300 1.00 92.19 206 GLY A CA 1
ATOM 1659 C C . GLY A 1 206 ? 1.836 7.765 -14.106 1.00 92.19 206 GLY A C 1
ATOM 1660 O O . GLY A 1 206 ? 3.043 7.660 -14.344 1.00 92.19 206 GLY A O 1
ATOM 1661 N N . PHE A 1 207 ? 0.939 6.892 -14.552 1.00 94.31 207 PHE A N 1
ATOM 1662 C CA . PHE A 1 207 ? 1.275 5.778 -15.426 1.00 94.31 207 PHE A CA 1
ATOM 1663 C C . PHE A 1 207 ? 1.784 6.289 -16.781 1.00 94.31 207 PHE A C 1
ATOM 1665 O O . PHE A 1 207 ? 1.211 7.208 -17.365 1.00 94.31 207 PHE A O 1
ATOM 1672 N N . LEU A 1 208 ? 2.900 5.727 -17.257 1.00 94.94 208 LEU A N 1
ATOM 1673 C CA . LEU A 1 208 ? 3.643 6.186 -18.438 1.00 94.94 208 LEU A CA 1
ATOM 1674 C C . LEU A 1 208 ? 4.087 7.661 -18.359 1.00 94.94 208 LEU A C 1
ATOM 1676 O O . LEU A 1 208 ? 4.382 8.288 -19.382 1.00 94.94 208 LEU A O 1
ATOM 1680 N N . GLY A 1 209 ? 4.204 8.208 -17.145 1.00 94.50 209 GLY A N 1
ATOM 1681 C CA . GLY A 1 209 ? 4.665 9.570 -16.894 1.00 94.50 209 GLY A CA 1
ATOM 1682 C C . GLY A 1 209 ? 6.158 9.779 -17.168 1.00 94.50 209 GLY A C 1
ATOM 1683 O O . GLY A 1 209 ? 6.869 8.905 -17.683 1.00 94.50 209 GLY A O 1
ATOM 1684 N N . TRP A 1 210 ? 6.657 10.960 -16.809 1.00 96.19 210 TRP A N 1
ATOM 1685 C CA . TRP A 1 210 ? 8.082 11.304 -16.869 1.00 96.19 210 TRP A CA 1
ATOM 1686 C C . TRP A 1 210 ? 8.777 10.947 -15.565 1.00 96.19 210 TRP A C 1
ATOM 1688 O O . TRP A 1 210 ? 8.226 11.203 -14.499 1.00 96.19 210 TRP A O 1
ATOM 1698 N N . MET A 1 211 ? 9.990 10.400 -15.632 1.00 96.81 211 MET A N 1
ATOM 1699 C CA . MET A 1 211 ? 10.758 10.087 -14.427 1.00 96.81 211 MET A CA 1
ATOM 1700 C C . MET A 1 211 ? 11.052 11.363 -13.630 1.00 96.81 211 MET A C 1
ATOM 1702 O O . MET A 1 211 ? 11.573 12.339 -14.172 1.00 96.81 211 MET A O 1
ATOM 1706 N N . SER A 1 212 ? 10.776 11.346 -12.330 1.00 96.19 212 SER A N 1
ATOM 1707 C CA . SER A 1 212 ? 11.177 12.424 -11.430 1.00 96.19 212 SER A CA 1
ATOM 1708 C C . SER A 1 212 ? 12.674 12.340 -11.128 1.00 96.19 212 SER A C 1
ATOM 1710 O O . SER A 1 212 ? 13.211 11.266 -10.855 1.00 96.19 212 SER A O 1
ATOM 1712 N N . SER A 1 213 ? 13.354 13.489 -11.115 1.00 93.94 213 SER A N 1
ATOM 1713 C CA . SER A 1 213 ? 14.766 13.583 -10.727 1.00 93.94 213 SER A CA 1
ATOM 1714 C C . SER A 1 213 ? 15.024 13.119 -9.290 1.00 93.94 213 SER A C 1
ATOM 1716 O O . SER A 1 213 ? 16.086 12.563 -9.031 1.00 93.94 213 SER A O 1
ATOM 1718 N N . ILE A 1 214 ? 14.047 13.276 -8.387 1.00 91.69 214 ILE A N 1
ATOM 1719 C CA . ILE A 1 214 ? 14.150 12.889 -6.969 1.00 91.69 214 ILE A CA 1
ATOM 1720 C C . ILE A 1 214 ? 14.445 11.397 -6.823 1.00 91.69 214 ILE A C 1
ATOM 1722 O O . ILE A 1 214 ? 15.235 11.005 -5.969 1.00 91.69 214 ILE A O 1
ATOM 1726 N N . TYR A 1 215 ? 13.825 10.565 -7.660 1.00 92.25 215 TYR A N 1
ATOM 1727 C CA . TYR A 1 215 ? 13.961 9.115 -7.557 1.00 92.25 215 TYR A CA 1
ATOM 1728 C C . TYR A 1 215 ? 15.076 8.544 -8.423 1.00 92.25 215 TYR A C 1
ATOM 1730 O O . TYR A 1 215 ? 15.187 7.332 -8.504 1.00 92.25 215 TYR A O 1
ATOM 1738 N N . LYS A 1 216 ? 15.914 9.383 -9.048 1.00 92.19 216 LYS A N 1
ATOM 1739 C CA . LYS A 1 216 ? 17.197 8.924 -9.607 1.00 92.19 216 LYS A CA 1
ATOM 1740 C C . LYS A 1 216 ? 18.202 8.578 -8.504 1.00 92.19 216 LYS A C 1
ATOM 1742 O O . LYS A 1 216 ? 19.160 7.854 -8.751 1.00 92.19 216 LYS A O 1
ATOM 1747 N N . ASP A 1 217 ? 17.987 9.111 -7.303 1.00 94.50 217 ASP A N 1
ATOM 1748 C CA . ASP A 1 217 ? 18.760 8.778 -6.116 1.00 94.50 217 ASP A CA 1
ATOM 1749 C C . ASP A 1 217 ? 18.394 7.370 -5.618 1.00 94.50 217 ASP A C 1
ATOM 1751 O O . ASP A 1 217 ? 17.239 7.072 -5.297 1.00 94.50 217 ASP A O 1
ATOM 1755 N N . GLU A 1 218 ? 19.398 6.497 -5.544 1.00 94.94 218 GLU A N 1
ATOM 1756 C CA . GLU A 1 218 ? 19.224 5.099 -5.153 1.00 94.94 218 GLU A CA 1
ATOM 1757 C C . GLU A 1 218 ? 18.768 4.948 -3.698 1.00 94.94 218 GLU A C 1
ATOM 1759 O O . GLU A 1 218 ? 17.930 4.097 -3.412 1.00 94.94 218 GLU A O 1
ATOM 1764 N N . LYS A 1 219 ? 19.212 5.814 -2.779 1.00 95.81 219 LYS A N 1
ATOM 1765 C CA . LYS A 1 219 ? 18.757 5.774 -1.380 1.00 95.81 219 LYS A CA 1
ATOM 1766 C C . LYS A 1 219 ? 17.277 6.135 -1.281 1.00 95.81 219 LYS A C 1
ATOM 1768 O O . LYS A 1 219 ? 16.540 5.500 -0.528 1.00 95.81 219 LYS A O 1
ATOM 1773 N N . LYS A 1 220 ? 16.819 7.127 -2.052 1.00 94.69 220 LYS A N 1
ATOM 1774 C CA . LYS A 1 220 ? 15.396 7.496 -2.124 1.00 94.69 220 LYS A CA 1
ATOM 1775 C C . LYS A 1 220 ? 14.553 6.366 -2.695 1.00 94.69 220 LYS A C 1
ATOM 1777 O O . LYS A 1 220 ? 13.489 6.088 -2.146 1.00 94.69 220 LYS A O 1
ATOM 1782 N N . TYR A 1 221 ? 15.028 5.708 -3.748 1.00 95.88 221 TYR A N 1
ATOM 1783 C CA . TYR A 1 221 ? 14.357 4.540 -4.310 1.00 95.88 221 TYR A CA 1
ATOM 1784 C C . TYR A 1 221 ? 14.271 3.384 -3.304 1.00 95.88 221 TYR A C 1
ATOM 1786 O O . TYR A 1 221 ? 13.180 2.886 -3.047 1.00 95.88 221 TYR A O 1
ATOM 1794 N N . LEU A 1 222 ? 15.386 3.025 -2.663 1.00 95.19 222 LEU A N 1
ATOM 1795 C CA . LEU A 1 222 ? 15.434 1.950 -1.668 1.00 95.19 222 LEU A CA 1
ATOM 1796 C C . LEU A 1 222 ? 14.572 2.235 -0.435 1.00 95.19 222 LEU A C 1
ATOM 1798 O O . LEU A 1 222 ? 14.028 1.311 0.143 1.00 95.19 222 LEU A O 1
ATOM 1802 N N . SER A 1 223 ? 14.405 3.501 -0.038 1.00 93.38 223 SER A N 1
ATOM 1803 C CA . SER A 1 223 ? 13.508 3.857 1.073 1.00 93.38 223 SER A CA 1
ATOM 1804 C C . SER A 1 223 ? 12.013 3.704 0.754 1.00 93.38 223 SER A C 1
ATOM 1806 O O . SER A 1 223 ? 11.184 3.838 1.652 1.00 93.38 223 SER A O 1
ATOM 1808 N N . MET A 1 224 ? 11.664 3.508 -0.521 1.00 90.75 224 MET A N 1
ATOM 1809 C CA . MET A 1 224 ? 10.283 3.405 -0.992 1.00 90.75 224 MET A CA 1
ATOM 1810 C C . MET A 1 224 ? 9.808 1.957 -1.150 1.00 90.75 224 MET A C 1
ATOM 1812 O O . MET A 1 224 ? 8.606 1.717 -1.033 1.00 90.75 224 MET A O 1
ATOM 1816 N N . ILE A 1 225 ? 10.722 1.042 -1.479 1.00 92.88 225 ILE A N 1
ATOM 1817 C CA . ILE A 1 225 ? 10.434 -0.377 -1.738 1.00 92.88 225 ILE A CA 1
ATOM 1818 C C . ILE A 1 225 ? 10.645 -1.221 -0.486 1.00 92.88 225 ILE A C 1
ATOM 1820 O O . ILE A 1 225 ? 9.897 -2.210 -0.347 1.00 92.88 225 ILE A O 1
#